Protein AF-A0A377IUY5-F1 (afdb_monomer)

Solvent-accessible surface area (backbone atoms only — not comparable to full-atom values): 17124 Å² total; per-residue (Å²): 139,81,85,82,73,53,73,64,62,49,49,53,49,50,51,56,47,52,54,47,54,50,46,52,49,51,22,51,50,30,42,50,51,15,51,51,29,42,58,69,25,45,71,51,48,64,71,42,55,89,46,42,71,71,68,50,61,89,66,74,66,60,88,76,44,53,74,45,54,42,26,38,53,51,11,53,42,32,38,48,41,62,70,45,84,50,70,75,42,43,53,52,50,54,56,35,48,77,70,74,34,63,48,54,61,41,12,49,27,24,38,51,16,19,50,23,39,54,48,17,54,51,39,48,50,50,46,60,61,48,52,56,51,51,48,35,71,74,72,43,89,42,76,56,49,59,51,46,52,48,48,55,46,52,53,50,47,52,58,51,59,72,68,58,76,57,49,76,50,74,50,78,48,76,50,74,52,81,52,104,57,37,48,39,45,36,47,35,39,35,41,34,41,36,46,50,53,81,97,36,36,37,42,32,43,36,40,38,41,36,42,38,39,40,42,37,79,76,47,36,37,38,39,35,44,33,47,31,47,31,42,37,40,35,42,49,58,90,54,34,35,41,35,41,39,38,40,42,30,43,34,47,34,38,38,35,44,39,78,82,82,85,90,68,100,64,67,58,39,42,35,36,39,33,41,36,35,40,43,38,40,38,40,36,37,57,42,71,79,47,101,90,41,73,48,65,61,68,50,76,49,76,49,75,51,76,47,81,55,67,77,52,62,83,45,99,82,65,84,83,82,73,138

Organism: Avibacterium paragallinarum (NCBI:txid728)

Nearest PDB structures (foldseek):
  4v3g-assembly1_A  TM=6.971E-01  e=7.637E-01  Klebsiella oxytoca
  3efm-assembly1_A  TM=4.170E-01  e=6.703E-02  Bordetella pertussis
  1pnz-assembly1_A  TM=3.554E-01  e=8.729E-03  Escherichia coli
  4rhb-assembly1_A  TM=3.568E-01  e=1.476E-01  Escherichia coli K-12
  4q35-assembly1_A  TM=3.289E-01  e=5.503E-02  Shigella flexneri

Secondary structure (DSSP, 8-state):
------HHHHHHHHHHHHHHHHHHHHHHHHHHHHHHHHHHHHHHHHHHGGGHHHHHTT---GGGS-HHHHHHHHHHHHHHHHH---HHHHHHHHHHHHTT--HHHHHHHHHHHHHHHHHHHHHHHHHHHHHHHHHHHHHS--HHHHHHHHHHHHHHHHHHHHH-SSEEEEEEEEEEEEETTEEEEEEEEEEEEEEEETTTEEEEEEEEEEEEEEEETTTEEEEEEEEEEEEEEEEEETTEEEEEEEEEEEEEEEEEE---SSS-SS--EEEEEEEEEEEEEEEEE-EESSSS-EE--EEEEEEEEEEEEEEEES-TT------

Mean predicted aligned error: 17.96 Å

Foldseek 3Di:
DDDPDPPVLVVVLVVLVVVLVVLLVLLVVLLVLLVVLVVVLVVLVVVCVVVCCVLQPPDPPLVVDDLLVNLLSSLVSLCCLLPDPPPVSVVVVVVSVVVVHDSNSSSVSSNSSSVSVVSSVVSVVVSVVCVVVSVCSVPNCPVCVVVVVVVVVVVVVQVVQVPDQWFKDKDWDWDWDDDPFKTKTKIKIKIWTWYHDPPFKIKIKMKMWIWIWMDGNQFKIKIKTKIKIKMKMKTDDPQKIKIKIKMKMKIWMKMFGRDPDDDDPGTKIKIWIKIKMKIKIKMWGWADPDPVDTDIDMDIDMDMDMDTDDIDIPDPPDCPDDD

InterPro domains:
  IPR005546 Autotransporter beta-domain [PF03797] (189-312)
  IPR036709 Autotransporter beta-domain superfamily [G3DSA:2.40.128.130] (138-314)
  IPR036709 Autotransporter beta-domain superfamily [SSF103515] (181-311)

Structure (mmCIF, N/CA/C/O backbone):
data_AF-A0A377IUY5-F1
#
_entry.id   AF-A0A377IUY5-F1
#
loop_
_atom_site.group_PDB
_atom_site.id
_atom_site.type_symbol
_atom_site.label_atom_id
_atom_site.label_alt_id
_atom_site.label_comp_id
_atom_site.label_asym_id
_atom_site.label_entity_id
_atom_site.label_seq_id
_atom_site.pdbx_PDB_ins_code
_atom_site.Cartn_x
_atom_site.Cartn_y
_atom_site.Cartn_z
_atom_site.occupancy
_atom_site.B_iso_or_equiv
_atom_site.auth_seq_id
_atom_site.auth_comp_id
_atom_site.auth_asym_id
_atom_site.auth_atom_id
_atom_site.pdbx_PDB_model_num
ATOM 1 N N . MET A 1 1 ? -6.794 22.086 11.945 1.00 25.88 1 MET A N 1
ATOM 2 C CA . MET A 1 1 ? -7.323 20.709 11.865 1.00 25.88 1 MET A CA 1
ATOM 3 C C . MET A 1 1 ? -6.241 19.852 11.231 1.00 25.88 1 MET A C 1
ATOM 5 O O . MET A 1 1 ? -6.011 19.987 10.040 1.00 25.88 1 MET A O 1
ATOM 9 N N . GLY A 1 2 ? -5.477 19.118 12.043 1.00 23.44 2 GLY A N 1
ATOM 10 C CA . GLY A 1 2 ? -4.365 18.289 11.569 1.00 23.44 2 GLY A CA 1
ATOM 11 C C . GLY A 1 2 ? -4.845 16.871 11.282 1.00 23.44 2 GLY A C 1
ATOM 12 O O . GLY A 1 2 ? -5.460 16.255 12.150 1.00 23.44 2 GLY A O 1
ATOM 13 N N . LEU A 1 3 ? -4.589 16.380 10.069 1.00 25.23 3 LEU A N 1
ATOM 14 C CA . LEU A 1 3 ? -4.786 14.982 9.692 1.00 25.23 3 LEU A CA 1
ATOM 15 C C . LEU A 1 3 ? -3.816 14.104 10.496 1.00 25.23 3 LEU A C 1
ATOM 17 O O . LEU A 1 3 ? -2.603 14.189 10.320 1.00 25.23 3 LEU A O 1
ATOM 21 N N . LEU A 1 4 ? -4.356 13.266 11.381 1.00 25.48 4 LEU A N 1
ATOM 22 C CA . LEU A 1 4 ? -3.616 12.177 12.014 1.00 25.48 4 LEU A CA 1
ATOM 23 C C . LEU A 1 4 ? -3.463 11.048 10.988 1.00 25.48 4 LEU A C 1
ATOM 25 O O . LEU A 1 4 ? -4.377 10.253 10.779 1.00 25.48 4 LEU A O 1
ATOM 29 N N . ILE A 1 5 ? -2.310 11.018 10.324 1.00 28.75 5 ILE A N 1
ATOM 30 C CA . ILE A 1 5 ? -1.882 9.911 9.467 1.00 28.75 5 ILE A CA 1
ATOM 31 C C . ILE A 1 5 ? -1.665 8.692 10.377 1.00 28.75 5 ILE A C 1
ATOM 33 O O . ILE A 1 5 ? -0.939 8.777 11.369 1.00 28.75 5 ILE A O 1
ATOM 37 N N . SER A 1 6 ? -2.329 7.568 10.085 1.00 34.00 6 SER A N 1
ATOM 38 C CA . SER A 1 6 ? -2.165 6.332 10.859 1.00 34.00 6 SER A CA 1
ATOM 39 C C . SER A 1 6 ? -0.711 5.848 10.778 1.00 34.00 6 SER A C 1
ATOM 41 O O . SER A 1 6 ? -0.062 5.939 9.733 1.00 34.00 6 SER A O 1
ATOM 43 N N . SER A 1 7 ? -0.181 5.319 11.882 1.00 34.28 7 SER A N 1
ATOM 44 C CA . SER A 1 7 ? 1.236 4.951 12.026 1.00 34.28 7 SER A CA 1
ATOM 45 C C . SER A 1 7 ? 1.748 3.957 10.971 1.00 34.28 7 SER A C 1
ATOM 47 O O . SER A 1 7 ? 2.936 3.966 10.669 1.00 34.28 7 SER A O 1
ATOM 49 N N . ASN A 1 8 ? 0.870 3.150 10.364 1.00 39.88 8 ASN A N 1
ATOM 50 C CA . ASN A 1 8 ? 1.235 2.171 9.330 1.00 39.88 8 ASN A CA 1
ATOM 51 C C . ASN A 1 8 ? 1.246 2.756 7.909 1.00 39.88 8 ASN A C 1
ATOM 53 O O . ASN A 1 8 ? 2.112 2.396 7.115 1.00 39.88 8 ASN A O 1
ATOM 57 N N . ALA A 1 9 ? 0.345 3.693 7.591 1.00 40.94 9 ALA A N 1
ATOM 58 C CA . ALA A 1 9 ? 0.412 4.442 6.335 1.00 40.94 9 ALA A CA 1
ATOM 59 C C . ALA A 1 9 ? 1.642 5.357 6.330 1.00 40.94 9 ALA A C 1
ATOM 61 O O . ALA A 1 9 ? 2.351 5.437 5.332 1.00 40.94 9 ALA A O 1
ATOM 62 N N . GLN A 1 10 ? 1.954 5.961 7.482 1.00 44.47 10 GLN A N 1
ATOM 63 C CA . GLN A 1 10 ? 3.175 6.737 7.661 1.00 44.47 10 GLN A CA 1
ATOM 64 C C . GLN A 1 10 ? 4.432 5.861 7.553 1.00 44.47 10 GLN A C 1
ATOM 66 O O . GLN A 1 10 ? 5.396 6.287 6.931 1.00 44.47 10 GLN A O 1
ATOM 71 N N . ALA A 1 11 ? 4.441 4.644 8.111 1.00 40.88 11 ALA A N 1
ATOM 72 C CA . ALA A 1 11 ? 5.583 3.732 8.005 1.00 40.88 11 ALA A CA 1
ATOM 73 C C . ALA A 1 11 ? 5.839 3.269 6.559 1.00 40.88 11 ALA A C 1
ATOM 75 O O . ALA A 1 11 ? 6.977 3.325 6.100 1.00 40.88 11 ALA A O 1
ATOM 76 N N . ASN A 1 12 ? 4.794 2.894 5.816 1.00 42.94 12 ASN A N 1
ATOM 77 C CA . ASN A 1 12 ? 4.921 2.486 4.412 1.00 42.94 12 ASN A CA 1
ATOM 78 C C . ASN A 1 12 ? 5.265 3.665 3.493 1.00 42.94 12 ASN A C 1
ATOM 80 O O . ASN A 1 12 ? 6.092 3.520 2.597 1.00 42.94 12 ASN A O 1
ATOM 84 N N . TYR A 1 13 ? 4.701 4.847 3.756 1.00 48.56 13 TYR A N 1
ATOM 85 C CA . TYR A 1 13 ? 5.114 6.090 3.107 1.00 48.56 13 TYR A CA 1
ATOM 86 C C . TYR A 1 13 ? 6.587 6.400 3.389 1.00 48.56 13 TYR A C 1
ATOM 88 O O . TYR A 1 13 ? 7.327 6.716 2.467 1.00 48.56 13 TYR A O 1
ATOM 96 N N . ASN A 1 14 ? 7.038 6.270 4.640 1.00 48.12 14 ASN A N 1
ATOM 97 C CA . ASN A 1 14 ? 8.428 6.520 5.018 1.00 48.12 14 ASN A CA 1
ATOM 98 C C . ASN A 1 14 ? 9.391 5.521 4.359 1.00 48.12 14 ASN A C 1
ATOM 100 O O . ASN A 1 14 ? 10.472 5.928 3.953 1.00 48.12 14 ASN A O 1
ATOM 104 N N . LEU A 1 15 ? 9.007 4.248 4.223 1.00 46.38 15 LEU A N 1
ATOM 105 C CA . LEU A 1 15 ? 9.802 3.231 3.525 1.00 46.38 15 LEU A CA 1
ATOM 106 C C . LEU A 1 15 ? 9.876 3.508 2.019 1.00 46.38 15 LEU A C 1
ATOM 108 O O . LEU A 1 15 ? 10.973 3.594 1.477 1.00 46.38 15 LEU A O 1
ATOM 112 N N . ALA A 1 16 ? 8.737 3.736 1.359 1.00 46.12 16 ALA A N 1
ATOM 113 C CA . ALA A 1 16 ? 8.691 4.058 -0.069 1.00 46.12 16 ALA A CA 1
ATOM 114 C C . ALA A 1 16 ? 9.426 5.370 -0.391 1.00 46.12 16 ALA A C 1
ATOM 116 O O . ALA A 1 16 ? 10.146 5.461 -1.384 1.00 46.12 16 ALA A O 1
ATOM 117 N N . LYS A 1 17 ? 9.295 6.373 0.483 1.00 56.38 17 LYS A N 1
ATOM 118 C CA . LYS A 1 17 ? 10.036 7.631 0.394 1.00 56.38 17 LYS A CA 1
ATOM 119 C C . LYS A 1 17 ? 11.532 7.419 0.606 1.00 56.38 17 LYS A C 1
ATOM 121 O O . LYS A 1 17 ? 12.308 7.932 -0.182 1.00 56.38 17 LYS A O 1
ATOM 126 N N . SER A 1 18 ? 11.936 6.623 1.598 1.00 50.53 18 SER A N 1
ATOM 127 C CA . SER A 1 18 ? 13.347 6.297 1.835 1.00 50.53 18 SER A CA 1
ATOM 128 C C . SER A 1 18 ? 13.985 5.601 0.632 1.00 50.53 18 SER A C 1
ATOM 130 O O . SER A 1 18 ? 15.122 5.911 0.292 1.00 50.53 18 SER A O 1
ATOM 132 N N . SER A 1 19 ? 13.272 4.685 -0.028 1.00 48.09 19 SER A N 1
ATOM 133 C CA . SER A 1 19 ? 13.759 4.029 -1.247 1.00 48.09 19 SER A CA 1
ATOM 134 C C . SER A 1 19 ? 13.840 4.990 -2.436 1.00 48.09 19 SER A C 1
ATOM 136 O O . SER A 1 19 ? 14.772 4.901 -3.229 1.00 48.09 19 SER A O 1
ATOM 138 N N . LEU A 1 20 ? 12.907 5.939 -2.562 1.00 57.66 20 LEU A N 1
ATOM 139 C CA . LEU A 1 20 ? 12.974 6.975 -3.598 1.00 57.66 20 LEU A CA 1
ATOM 140 C C . LEU A 1 20 ? 14.080 8.002 -3.335 1.00 57.66 20 LEU A C 1
ATOM 142 O O . LEU A 1 20 ? 14.769 8.383 -4.276 1.00 57.66 20 LEU A O 1
ATOM 146 N N . ASP A 1 21 ? 14.320 8.375 -2.078 1.00 67.44 21 ASP A N 1
ATOM 147 C CA . ASP A 1 21 ? 15.449 9.218 -1.674 1.00 67.44 21 ASP A CA 1
ATOM 148 C C . ASP A 1 21 ? 16.795 8.526 -1.989 1.00 67.44 21 ASP A C 1
ATOM 150 O O . ASP A 1 21 ? 17.758 9.177 -2.405 1.00 67.44 21 ASP A O 1
ATOM 154 N N . GLU A 1 22 ? 16.868 7.198 -1.841 1.00 57.78 22 GLU A N 1
ATOM 155 C CA . GLU A 1 22 ? 18.032 6.390 -2.225 1.00 57.78 22 GLU A CA 1
ATOM 156 C C . GLU A 1 22 ? 18.230 6.360 -3.750 1.00 57.78 22 GLU A C 1
ATOM 158 O O . GLU A 1 22 ? 19.329 6.629 -4.232 1.00 57.78 22 GLU A O 1
ATOM 163 N N . ILE A 1 23 ? 17.158 6.163 -4.523 1.00 56.97 23 ILE A N 1
ATOM 164 C CA . ILE A 1 23 ? 17.193 6.213 -5.995 1.00 56.97 23 ILE A CA 1
ATOM 165 C C . ILE A 1 23 ? 17.577 7.607 -6.504 1.00 56.97 23 ILE A C 1
ATOM 167 O O . ILE A 1 23 ? 18.355 7.722 -7.452 1.00 56.97 23 ILE A O 1
ATOM 171 N N . HIS A 1 24 ? 17.075 8.666 -5.868 1.00 70.88 24 HIS A N 1
ATOM 172 C CA . HIS A 1 24 ? 17.438 10.047 -6.173 1.00 70.88 24 HIS A CA 1
ATOM 173 C C . HIS A 1 24 ? 18.931 10.291 -5.925 1.00 70.88 24 HIS A C 1
ATOM 175 O O . HIS A 1 24 ? 19.643 10.866 -6.756 1.00 70.88 24 HIS A O 1
ATOM 181 N N . ARG A 1 25 ? 19.442 9.803 -4.789 1.00 72.56 25 ARG A N 1
ATOM 182 C CA . ARG A 1 25 ? 20.866 9.870 -4.458 1.00 72.56 25 ARG A CA 1
ATOM 183 C C . ARG A 1 25 ? 21.715 9.117 -5.483 1.00 72.56 25 ARG A C 1
ATOM 185 O O . ARG A 1 25 ? 22.732 9.655 -5.923 1.00 72.56 25 ARG A O 1
ATOM 192 N N . ASP A 1 26 ? 21.298 7.924 -5.890 1.00 62.31 26 ASP A N 1
ATOM 193 C CA . ASP A 1 26 ? 21.990 7.129 -6.905 1.00 62.31 26 ASP A CA 1
ATOM 194 C C . ASP A 1 26 ? 21.964 7.812 -8.275 1.00 62.31 26 ASP A C 1
ATOM 196 O O . ASP A 1 26 ? 23.001 7.918 -8.932 1.00 62.31 26 ASP A O 1
ATOM 200 N N . ALA A 1 27 ? 20.825 8.384 -8.674 1.00 67.12 27 ALA A N 1
ATOM 201 C CA . ALA A 1 27 ? 20.715 9.190 -9.885 1.00 67.12 27 ALA A CA 1
ATOM 202 C C . ALA A 1 27 ? 21.710 10.362 -9.858 1.00 67.12 27 ALA A C 1
ATOM 204 O O . ALA A 1 27 ? 22.439 10.589 -10.827 1.00 67.12 27 ALA A O 1
ATOM 205 N N . GLN A 1 28 ? 21.810 11.067 -8.729 1.00 77.38 28 GLN A N 1
ATOM 206 C CA . GLN A 1 28 ? 22.739 12.182 -8.569 1.00 77.38 28 GLN A CA 1
ATOM 207 C C . GLN A 1 28 ? 24.210 11.738 -8.606 1.00 77.38 28 GLN A C 1
ATOM 209 O O . GLN A 1 28 ? 25.055 12.447 -9.161 1.00 77.38 28 GLN A O 1
ATOM 214 N N . ILE A 1 29 ? 24.540 10.569 -8.049 1.00 77.69 29 ILE A N 1
ATOM 215 C CA . ILE A 1 29 ? 25.883 9.976 -8.141 1.00 77.69 29 ILE A CA 1
ATOM 216 C C . ILE A 1 29 ? 26.235 9.688 -9.603 1.00 77.69 29 ILE A C 1
ATOM 218 O O . ILE A 1 29 ? 27.321 10.055 -10.058 1.00 77.69 29 ILE A O 1
ATOM 222 N N . GLU A 1 30 ? 25.322 9.074 -10.352 1.00 72.00 30 GLU A N 1
ATOM 223 C CA . GLU A 1 30 ? 25.523 8.763 -11.768 1.00 72.00 30 GLU A CA 1
ATOM 224 C C . GLU A 1 30 ? 25.651 10.037 -12.616 1.00 72.00 30 GLU A C 1
ATOM 226 O O . GLU A 1 30 ? 26.555 10.140 -13.447 1.00 72.00 30 GLU A O 1
ATOM 231 N N . LEU A 1 31 ? 24.855 11.072 -12.337 1.00 81.00 31 LEU A N 1
ATOM 232 C CA . LEU A 1 31 ? 25.003 12.381 -12.974 1.00 81.00 31 LEU A CA 1
ATOM 233 C C . LEU A 1 31 ? 26.372 13.015 -12.678 1.00 81.00 31 LEU A C 1
ATOM 235 O O . LEU A 1 31 ? 27.032 13.530 -13.583 1.00 81.00 31 LEU A O 1
ATOM 239 N N . ASN A 1 32 ? 26.839 12.950 -11.429 1.00 83.94 32 ASN A N 1
ATOM 240 C CA . ASN A 1 32 ? 28.146 13.484 -11.044 1.00 83.94 32 ASN A CA 1
ATOM 241 C C . ASN A 1 32 ? 29.290 12.761 -11.771 1.00 83.94 32 ASN A C 1
ATOM 243 O O . ASN A 1 32 ? 30.192 13.427 -12.287 1.00 83.94 32 ASN A O 1
ATOM 247 N N . LYS A 1 33 ? 29.226 11.426 -11.890 1.00 80.44 33 LYS A N 1
ATOM 248 C CA . LYS A 1 33 ? 30.179 10.636 -12.690 1.00 80.44 33 LYS A CA 1
ATOM 249 C C . LYS A 1 33 ? 30.143 11.049 -14.162 1.00 80.44 33 LYS A C 1
ATOM 251 O O . LYS A 1 33 ? 31.193 11.267 -14.766 1.00 80.44 33 LYS A O 1
ATOM 256 N N . ALA A 1 34 ? 28.948 11.240 -14.728 1.00 74.88 34 ALA A N 1
ATOM 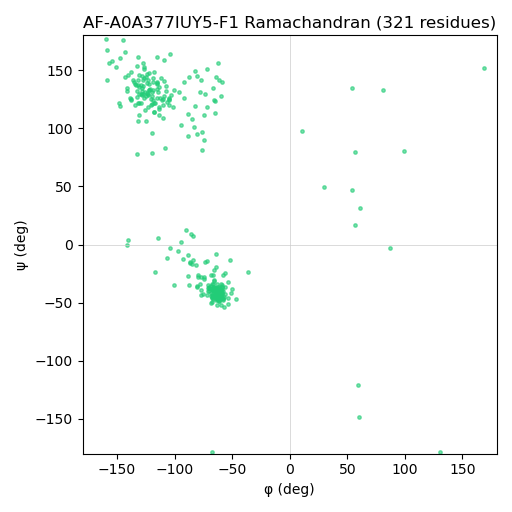257 C CA . ALA A 1 34 ? 28.787 11.691 -16.108 1.00 74.88 34 ALA A CA 1
ATOM 258 C C . ALA A 1 34 ? 29.443 13.062 -16.349 1.00 74.88 34 ALA A C 1
ATOM 260 O O . ALA A 1 34 ? 30.145 13.254 -17.349 1.00 74.88 34 ALA A O 1
ATOM 261 N N . ILE A 1 35 ? 29.251 14.004 -15.420 1.00 83.06 35 ILE A N 1
ATOM 262 C CA . ILE A 1 35 ? 29.844 15.346 -15.458 1.00 83.06 35 ILE A CA 1
ATOM 263 C C . ILE A 1 35 ? 31.366 15.278 -15.319 1.00 83.06 35 ILE A C 1
ATOM 265 O O . ILE A 1 35 ? 32.070 15.987 -16.040 1.00 83.06 35 ILE A O 1
ATOM 269 N N . GLU A 1 36 ? 31.889 14.453 -14.413 1.00 86.19 36 GLU A N 1
ATOM 270 C CA . GLU A 1 36 ? 33.329 14.313 -14.196 1.00 86.19 36 GLU A CA 1
ATOM 271 C C . GLU A 1 36 ? 34.036 13.744 -15.435 1.00 86.19 36 GLU A C 1
ATOM 273 O O . GLU A 1 36 ? 35.006 14.337 -15.910 1.00 86.19 36 GLU A O 1
ATOM 278 N N . SER A 1 37 ? 33.508 12.669 -16.026 1.00 76.81 37 SER A N 1
ATOM 279 C CA . SER A 1 37 ? 34.025 12.117 -17.286 1.00 76.81 37 SER A CA 1
ATOM 280 C C . SER A 1 37 ? 33.908 13.118 -18.439 1.00 76.81 37 SER A C 1
ATOM 282 O O . SER A 1 37 ? 34.841 13.292 -19.221 1.00 76.81 37 SER A O 1
ATOM 284 N N . GLY A 1 38 ? 32.811 13.880 -18.502 1.00 78.00 38 GLY A N 1
ATOM 285 C CA . GLY A 1 38 ? 32.665 14.968 -19.470 1.00 78.00 38 GLY A CA 1
ATOM 286 C C . GLY A 1 38 ? 33.708 16.079 -19.283 1.00 78.00 38 GLY A C 1
ATOM 287 O O . GLY A 1 38 ? 34.234 16.604 -20.263 1.00 78.00 38 GLY A O 1
ATOM 288 N N . LYS A 1 39 ? 34.055 16.434 -18.037 1.00 86.81 39 LYS A N 1
ATOM 289 C CA . LYS A 1 39 ? 35.115 17.412 -17.732 1.00 86.81 39 LYS A CA 1
ATOM 290 C C . LYS A 1 39 ? 36.493 16.925 -18.181 1.00 86.81 39 LYS A C 1
ATOM 292 O O . LYS A 1 39 ? 37.255 17.748 -18.682 1.00 86.81 39 LYS A O 1
ATOM 297 N N . LYS A 1 40 ? 36.785 15.624 -18.060 1.00 84.75 40 LYS A N 1
ATOM 298 C CA . LYS A 1 40 ? 38.034 15.010 -18.553 1.00 84.75 40 LYS A CA 1
ATOM 299 C C . LYS A 1 40 ? 38.137 15.076 -20.082 1.00 84.75 40 LYS A C 1
ATOM 301 O O . LYS A 1 40 ? 39.181 15.452 -20.607 1.00 84.75 40 LYS A O 1
ATOM 306 N N . ALA A 1 41 ? 37.026 14.863 -20.793 1.00 81.38 41 ALA A N 1
ATOM 307 C CA . ALA A 1 41 ? 36.991 14.920 -22.258 1.00 81.38 41 ALA A CA 1
ATOM 308 C C . ALA A 1 41 ? 36.997 16.349 -22.853 1.00 81.38 41 ALA A C 1
ATOM 310 O O . ALA A 1 41 ? 37.475 16.550 -23.971 1.00 81.38 41 ALA A O 1
ATOM 311 N N . ARG A 1 42 ? 36.477 17.363 -22.141 1.00 81.62 42 ARG A N 1
ATOM 312 C CA . ARG A 1 42 ? 36.284 18.746 -22.650 1.00 81.62 42 ARG A CA 1
ATOM 313 C C . ARG A 1 42 ? 37.535 19.421 -23.241 1.00 81.62 42 ARG A C 1
ATOM 315 O O . ARG A 1 42 ? 37.410 19.997 -24.323 1.00 81.62 42 ARG A O 1
ATOM 322 N N . PRO A 1 43 ? 38.720 19.377 -22.603 1.00 84.06 43 PRO A N 1
ATOM 323 C CA . PRO A 1 43 ? 39.925 19.995 -23.158 1.00 84.06 43 PRO A CA 1
ATOM 324 C C . PRO A 1 43 ? 40.340 19.389 -24.504 1.00 84.06 43 PRO A C 1
ATOM 326 O O . PRO A 1 43 ? 40.786 20.107 -25.397 1.00 84.06 43 PRO A O 1
ATOM 329 N N . ASN A 1 44 ? 40.155 18.077 -24.667 1.00 83.19 44 ASN A N 1
ATOM 330 C CA . ASN A 1 44 ? 40.458 17.371 -25.908 1.00 83.19 44 ASN A CA 1
ATOM 331 C C . ASN A 1 44 ? 39.374 17.606 -26.964 1.00 83.19 44 ASN A C 1
ATOM 333 O O . ASN A 1 44 ? 39.701 17.861 -28.118 1.00 83.19 44 ASN A O 1
ATOM 337 N N . LEU A 1 45 ? 38.097 17.636 -26.570 1.00 81.38 45 LEU A N 1
ATOM 338 C CA . LEU A 1 45 ? 36.987 18.010 -27.453 1.00 81.38 45 LEU A CA 1
ATOM 339 C C . LEU A 1 45 ? 37.180 19.399 -28.066 1.00 81.38 45 LEU A C 1
ATOM 341 O O . LEU A 1 45 ? 36.983 19.551 -29.265 1.00 81.38 45 LEU A O 1
ATOM 345 N N . ALA A 1 46 ? 37.625 20.388 -27.284 1.00 82.69 46 ALA A N 1
ATOM 346 C CA . ALA A 1 46 ? 37.868 21.743 -27.781 1.00 82.69 46 ALA A CA 1
ATOM 347 C C . ALA A 1 46 ? 38.904 21.781 -28.919 1.00 82.69 46 ALA A C 1
ATOM 349 O O . ALA A 1 46 ? 38.744 22.538 -29.876 1.00 82.69 46 ALA A O 1
ATOM 350 N N . LYS A 1 47 ? 39.933 20.928 -28.840 1.00 83.12 47 LYS A N 1
ATOM 351 C CA . LYS A 1 47 ? 40.955 20.762 -29.886 1.00 83.12 47 LYS A CA 1
ATOM 352 C C . LYS A 1 47 ? 40.432 19.983 -31.098 1.00 83.12 47 LYS A C 1
ATOM 354 O O . LYS A 1 47 ? 40.877 20.218 -32.215 1.00 83.12 47 LYS A O 1
ATOM 359 N N . LEU A 1 48 ? 39.470 19.083 -30.886 1.00 80.50 48 LEU A N 1
ATOM 360 C CA . LEU A 1 48 ? 38.825 18.289 -31.936 1.00 80.50 48 LEU A CA 1
ATOM 361 C C . LEU A 1 48 ? 37.717 19.054 -32.677 1.00 80.50 48 LEU A C 1
ATOM 363 O O . LEU A 1 48 ? 37.367 18.662 -33.790 1.00 80.50 48 LEU A O 1
ATOM 367 N N . THR A 1 49 ? 37.197 20.151 -32.111 1.00 81.12 49 THR A N 1
ATOM 368 C CA . THR A 1 49 ? 36.118 20.974 -32.689 1.00 81.12 49 THR A CA 1
ATOM 369 C C . THR A 1 49 ? 36.312 21.316 -34.174 1.00 81.12 49 THR A C 1
ATOM 371 O O . THR A 1 49 ? 35.374 21.104 -34.944 1.00 81.12 49 THR A O 1
ATOM 374 N N . PRO A 1 50 ? 37.499 21.765 -34.637 1.00 83.00 50 PRO A N 1
ATOM 375 C CA . PRO A 1 50 ? 37.719 22.092 -36.051 1.00 83.00 50 PRO A CA 1
ATOM 376 C C . PRO A 1 50 ? 37.597 20.884 -36.993 1.00 83.00 50 PRO A C 1
ATOM 378 O O . PRO A 1 50 ? 37.397 21.045 -38.194 1.00 83.00 50 PRO A O 1
ATOM 381 N N . PHE A 1 51 ? 37.711 19.668 -36.454 1.00 82.44 51 PHE A N 1
ATOM 382 C CA . PHE A 1 51 ? 37.710 18.415 -37.205 1.00 82.44 51 PHE A CA 1
ATOM 383 C C . PHE A 1 51 ? 36.385 17.651 -37.095 1.00 82.44 51 PHE A C 1
ATOM 385 O O . PHE A 1 51 ? 36.219 16.630 -37.762 1.00 82.44 51 PHE A O 1
ATOM 392 N N . LEU A 1 52 ? 35.423 18.150 -36.307 1.00 80.81 52 LEU A N 1
ATOM 393 C CA . LEU A 1 52 ? 34.102 17.537 -36.130 1.00 80.81 52 LEU A CA 1
ATOM 394 C C . LEU A 1 52 ? 33.389 17.207 -37.453 1.00 80.81 52 LEU A C 1
ATOM 396 O O . LEU A 1 52 ? 32.863 16.098 -37.540 1.00 80.81 52 LEU A O 1
ATOM 400 N N . PRO A 1 53 ? 33.407 18.058 -38.503 1.00 81.50 53 PRO A N 1
ATOM 401 C CA . PRO A 1 53 ? 32.778 17.717 -39.782 1.00 81.50 53 PRO A CA 1
ATOM 402 C C . PRO A 1 53 ? 33.349 16.443 -40.422 1.00 81.50 53 PRO A C 1
ATOM 404 O O . PRO A 1 53 ? 32.612 15.653 -41.009 1.00 81.50 53 PRO A O 1
ATOM 407 N N . TYR A 1 54 ? 34.654 16.208 -40.259 1.00 80.19 54 TYR A N 1
ATOM 408 C CA . TYR A 1 54 ? 35.346 15.033 -40.793 1.00 80.19 54 TYR A CA 1
ATOM 409 C C . TYR A 1 54 ? 35.152 13.794 -39.911 1.00 80.19 54 TYR A C 1
ATOM 411 O O . TYR A 1 54 ? 35.020 12.688 -40.428 1.00 80.19 54 TYR A O 1
ATOM 419 N N . ILE A 1 55 ? 35.092 13.972 -38.587 1.00 82.00 55 ILE A N 1
ATOM 420 C CA . ILE A 1 55 ? 34.855 12.890 -37.616 1.00 82.00 55 ILE A CA 1
ATOM 421 C C . ILE A 1 55 ? 33.411 12.371 -37.711 1.00 82.00 55 ILE A C 1
ATOM 423 O O . ILE A 1 55 ? 33.165 11.167 -37.611 1.00 82.00 55 ILE A O 1
ATOM 427 N N . LEU A 1 56 ? 32.451 13.277 -37.901 1.00 82.25 56 LEU A N 1
ATOM 428 C CA . LEU A 1 56 ? 31.022 12.970 -37.918 1.00 82.25 56 LEU A CA 1
ATOM 429 C C . LEU A 1 56 ? 30.503 12.543 -39.298 1.00 82.25 56 LEU A C 1
ATOM 431 O O . LEU A 1 56 ? 29.416 11.980 -39.350 1.00 82.25 56 LEU A O 1
ATOM 435 N N . ASN A 1 57 ? 31.257 12.796 -40.375 1.00 75.56 57 ASN A N 1
ATOM 436 C CA . ASN A 1 57 ? 31.011 12.423 -41.777 1.00 75.56 57 ASN A CA 1
ATOM 437 C C . ASN A 1 57 ? 29.603 11.864 -42.092 1.00 75.56 57 ASN A C 1
ATOM 439 O O . ASN A 1 57 ? 29.333 10.673 -41.912 1.00 75.56 57 ASN A O 1
ATOM 443 N N . GLY A 1 58 ? 28.714 12.728 -42.588 1.00 71.88 58 GLY A N 1
ATOM 444 C CA . GLY A 1 58 ? 27.357 12.352 -43.001 1.00 71.88 58 GLY A CA 1
ATOM 445 C C . GLY A 1 58 ? 26.300 12.370 -41.890 1.00 71.88 58 GLY A C 1
ATOM 446 O O . GLY A 1 58 ? 25.125 12.160 -42.183 1.00 71.88 58 GLY A O 1
ATOM 447 N N . VAL A 1 59 ? 26.669 12.664 -40.639 1.00 79.69 59 VAL A N 1
ATOM 448 C CA . VAL A 1 59 ? 25.699 12.942 -39.566 1.00 79.69 59 VAL A CA 1
ATOM 449 C C . VAL A 1 59 ? 25.113 14.338 -39.773 1.00 79.69 59 VAL A C 1
ATOM 451 O O . VAL A 1 59 ? 25.806 15.345 -39.621 1.00 79.69 59 VAL A O 1
ATOM 454 N N . LYS A 1 60 ? 23.826 14.390 -40.118 1.00 76.00 60 LYS A N 1
ATOM 455 C CA . LYS A 1 60 ? 23.037 15.626 -40.125 1.00 76.00 60 LYS A CA 1
ATOM 456 C C . LYS A 1 60 ? 22.540 15.924 -38.712 1.00 76.00 60 LYS A C 1
ATOM 458 O O . LYS A 1 60 ? 22.342 15.006 -37.922 1.00 76.00 60 LYS A O 1
ATOM 463 N N . ASP A 1 61 ? 22.389 17.208 -38.407 1.00 79.19 61 ASP A N 1
ATOM 464 C CA . ASP A 1 61 ? 21.721 17.687 -37.192 1.00 79.19 61 ASP A CA 1
ATOM 465 C C . ASP A 1 61 ? 22.371 17.238 -35.869 1.00 79.19 61 ASP A C 1
ATOM 467 O O . ASP A 1 61 ? 21.723 17.123 -34.837 1.00 79.19 61 ASP A O 1
ATOM 471 N N . PHE A 1 62 ? 23.695 17.051 -35.854 1.00 81.38 62 PHE A N 1
ATOM 472 C CA . PHE A 1 62 ? 24.440 16.678 -34.642 1.00 81.38 62 PHE A CA 1
ATOM 473 C C . PHE A 1 62 ? 24.129 17.582 -33.432 1.00 81.38 62 PHE A C 1
ATOM 475 O O . PHE A 1 62 ? 23.989 17.101 -32.311 1.00 81.38 62 PHE A O 1
ATOM 482 N N . ASN A 1 63 ? 23.963 18.886 -33.667 1.00 82.75 63 ASN A N 1
ATOM 483 C CA . ASN A 1 63 ? 23.663 19.858 -32.616 1.00 82.75 63 ASN A CA 1
ATOM 484 C C . ASN A 1 63 ? 22.221 19.771 -32.084 1.00 82.75 63 ASN A C 1
ATOM 486 O O . ASN A 1 63 ? 21.951 20.343 -31.032 1.00 82.75 63 ASN A O 1
ATOM 490 N N . SER A 1 64 ? 21.300 19.091 -32.780 1.00 84.75 64 SER A N 1
ATOM 491 C CA . SER A 1 64 ? 19.931 18.866 -32.296 1.00 84.75 64 SER A CA 1
ATOM 492 C C . SER A 1 64 ? 19.800 17.605 -31.441 1.00 84.75 64 SER A C 1
ATOM 494 O O . SER A 1 64 ? 18.745 17.377 -30.856 1.00 84.75 64 SER A O 1
ATOM 496 N N . LEU A 1 65 ? 20.844 16.773 -31.383 1.00 84.62 65 LEU A N 1
ATOM 497 C CA . LEU A 1 65 ? 20.886 15.591 -30.528 1.00 84.62 65 LEU A CA 1
ATOM 498 C C . LEU A 1 65 ? 21.020 15.993 -29.059 1.00 84.62 65 LEU A C 1
ATOM 500 O O . LEU A 1 65 ? 21.654 17.001 -28.733 1.00 84.62 65 LEU A O 1
ATOM 504 N N . SER A 1 66 ? 20.500 15.162 -28.160 1.00 83.31 66 SER A N 1
ATOM 505 C CA . SER A 1 66 ? 20.754 15.326 -26.730 1.00 83.31 66 SER A CA 1
ATOM 506 C C . SER A 1 66 ? 22.246 15.175 -26.415 1.00 83.31 66 SER A C 1
ATOM 508 O O . SER A 1 66 ? 22.995 14.500 -27.125 1.00 83.31 66 SER A O 1
ATOM 510 N N . GLN A 1 67 ? 22.698 15.756 -25.303 1.00 80.56 67 GLN A N 1
ATOM 511 C CA . GLN A 1 67 ? 24.103 15.666 -24.889 1.00 80.56 67 GLN A CA 1
ATOM 512 C C . GLN A 1 67 ? 24.588 14.208 -24.748 1.00 80.56 67 GLN A C 1
ATOM 514 O O . GLN A 1 67 ? 25.717 13.885 -25.118 1.00 80.56 67 GLN A O 1
ATOM 519 N N . GLN A 1 68 ? 23.719 13.310 -24.277 1.00 83.81 68 GLN A N 1
ATOM 520 C CA . GLN A 1 68 ? 23.994 11.876 -24.174 1.00 83.81 68 GLN A CA 1
ATOM 521 C C . GLN A 1 68 ? 24.259 11.234 -25.548 1.00 83.81 68 GLN A C 1
ATOM 523 O O . GLN A 1 68 ? 25.188 10.432 -25.694 1.00 83.81 68 GLN A O 1
ATOM 528 N N . GLU A 1 69 ? 23.441 11.567 -26.547 1.00 84.25 69 GLU A N 1
ATOM 529 C CA . GLU A 1 69 ? 23.541 11.049 -27.916 1.00 84.25 69 GLU A CA 1
ATOM 530 C C . GLU A 1 69 ? 24.762 11.619 -28.633 1.00 84.25 69 GLU A C 1
ATOM 532 O O . GLU A 1 69 ? 25.493 10.874 -29.287 1.00 84.25 69 GLU A O 1
ATOM 537 N N . GLN A 1 70 ? 25.043 12.909 -28.429 1.00 86.38 70 GLN A N 1
ATOM 538 C CA . GLN A 1 70 ? 26.255 13.555 -28.924 1.00 86.38 70 GLN A CA 1
ATOM 539 C C . GLN A 1 70 ? 27.511 12.850 -28.399 1.00 86.38 70 GLN A C 1
ATOM 541 O O . GLN A 1 70 ? 28.395 12.503 -29.182 1.00 86.38 70 GLN A O 1
ATOM 546 N N . PHE A 1 71 ? 27.576 12.577 -27.091 1.00 86.38 71 PHE A N 1
ATOM 547 C CA . PHE A 1 71 ? 28.707 11.884 -26.469 1.00 86.38 71 PHE A CA 1
ATOM 548 C C . PHE A 1 71 ? 28.834 10.426 -26.915 1.00 86.38 71 PHE A C 1
ATOM 550 O O . PHE A 1 71 ? 29.945 9.972 -27.184 1.00 86.38 71 PHE A O 1
ATOM 557 N N . SER A 1 72 ? 27.718 9.708 -27.065 1.00 86.38 72 SER A N 1
ATOM 558 C CA . SER A 1 72 ? 27.730 8.334 -27.581 1.00 86.38 72 SER A CA 1
ATOM 559 C C . SER A 1 72 ? 28.279 8.276 -29.006 1.00 86.38 72 SER A C 1
ATOM 561 O O . SER A 1 72 ? 29.179 7.492 -29.312 1.00 86.38 72 SER A O 1
ATOM 563 N N . LEU A 1 73 ? 27.768 9.142 -29.882 1.00 88.25 73 LEU A N 1
ATOM 564 C CA . LEU A 1 73 ? 28.132 9.170 -31.290 1.00 88.25 73 LEU A CA 1
ATOM 565 C C . LEU A 1 73 ? 29.593 9.587 -31.488 1.00 88.25 73 LEU A C 1
ATOM 567 O O . LEU A 1 73 ? 30.331 8.908 -32.204 1.00 88.25 73 LEU A O 1
ATOM 571 N N . LEU A 1 74 ? 30.032 10.658 -30.819 1.00 88.25 74 LEU A N 1
ATOM 572 C CA . LEU A 1 74 ? 31.426 11.106 -30.857 1.00 88.25 74 LEU A CA 1
ATOM 573 C C . LEU A 1 74 ? 32.378 10.064 -30.280 1.00 88.25 74 LEU A C 1
ATOM 575 O O . LEU A 1 74 ? 33.391 9.760 -30.906 1.00 88.25 74 LEU A O 1
ATOM 579 N N . GLY A 1 75 ? 32.047 9.495 -29.120 1.00 86.56 75 GLY A N 1
ATOM 580 C CA . GLY A 1 75 ? 32.858 8.466 -28.479 1.00 86.56 75 GLY A CA 1
ATOM 581 C C . GLY A 1 75 ? 33.049 7.248 -29.382 1.00 86.56 75 GLY A C 1
ATOM 582 O O . GLY A 1 75 ? 34.178 6.821 -29.608 1.00 86.56 75 GLY A O 1
ATOM 583 N N . ASN A 1 76 ? 31.975 6.750 -30.000 1.00 88.38 76 ASN A N 1
ATOM 584 C CA . ASN A 1 76 ? 32.046 5.618 -30.927 1.00 88.38 76 ASN A CA 1
ATOM 585 C C . ASN A 1 76 ? 32.850 5.935 -32.199 1.00 88.38 76 ASN A C 1
ATOM 587 O O . ASN A 1 76 ? 33.634 5.101 -32.654 1.00 88.38 76 ASN A O 1
ATOM 591 N N . ARG A 1 77 ? 32.709 7.143 -32.765 1.00 86.81 77 ARG A N 1
ATOM 592 C CA . ARG A 1 77 ? 33.498 7.573 -33.934 1.00 86.81 77 ARG A CA 1
ATOM 593 C C . ARG A 1 77 ? 34.983 7.691 -33.603 1.00 86.81 77 ARG A C 1
ATOM 595 O O . ARG A 1 77 ? 35.810 7.192 -34.361 1.00 86.81 77 ARG A O 1
ATOM 602 N N . LEU A 1 78 ? 35.327 8.290 -32.466 1.00 87.00 78 LEU A N 1
ATOM 603 C CA . LEU A 1 78 ? 36.715 8.424 -32.021 1.00 87.00 78 LEU A CA 1
ATOM 604 C C . LEU A 1 78 ? 37.338 7.067 -31.672 1.00 87.00 78 LEU A C 1
ATOM 606 O O . LEU A 1 78 ? 38.488 6.820 -32.033 1.00 87.00 78 LEU A O 1
ATOM 610 N N . LEU A 1 79 ? 36.575 6.155 -31.062 1.00 88.12 79 LEU A N 1
ATOM 611 C CA . LEU A 1 79 ? 37.026 4.791 -30.788 1.00 88.12 79 LEU A CA 1
ATOM 612 C C . LEU A 1 79 ? 37.292 4.017 -32.087 1.00 88.12 79 LEU A C 1
ATOM 614 O O . LEU A 1 79 ? 38.318 3.348 -32.213 1.00 88.12 79 LEU A O 1
ATOM 618 N N . MET A 1 80 ? 36.403 4.155 -33.075 1.00 86.25 80 MET A N 1
ATOM 619 C CA . MET A 1 80 ? 36.576 3.568 -34.405 1.00 86.25 80 MET A CA 1
ATOM 620 C C . MET A 1 80 ? 37.842 4.098 -35.088 1.00 86.25 80 MET A C 1
ATOM 622 O O . MET A 1 80 ? 38.615 3.312 -35.624 1.00 86.25 80 MET A O 1
ATOM 626 N N . ILE A 1 81 ? 38.094 5.411 -35.034 1.00 84.62 81 ILE A N 1
ATOM 627 C CA . ILE A 1 81 ? 39.312 6.025 -35.588 1.00 84.62 81 ILE A CA 1
ATOM 628 C C . ILE A 1 81 ? 40.559 5.522 -34.847 1.00 84.62 81 ILE A C 1
ATOM 630 O O . ILE A 1 81 ? 41.547 5.166 -35.483 1.00 84.62 81 ILE A O 1
ATOM 634 N N . SER A 1 82 ? 40.507 5.438 -33.515 1.00 85.06 82 SER A N 1
ATOM 635 C CA . SER A 1 82 ? 41.616 4.954 -32.684 1.00 85.06 82 SER A CA 1
ATOM 636 C C . SER A 1 82 ? 42.038 3.523 -33.032 1.00 85.06 82 SER A C 1
ATOM 638 O O . SER A 1 82 ? 43.240 3.225 -33.044 1.00 85.06 82 SER A O 1
ATOM 640 N N . ASN A 1 83 ? 41.061 2.662 -33.332 1.00 85.88 83 ASN A N 1
ATOM 641 C CA . ASN A 1 83 ? 41.255 1.231 -33.572 1.00 85.88 83 ASN A CA 1
ATOM 642 C C . ASN A 1 83 ? 41.369 0.858 -35.060 1.00 85.88 83 ASN A C 1
ATOM 644 O O . ASN A 1 83 ? 41.618 -0.303 -35.373 1.00 85.88 83 ASN A O 1
ATOM 648 N N . SER A 1 84 ? 41.172 1.803 -35.982 1.00 81.00 84 SER A N 1
ATOM 649 C CA . SER A 1 84 ? 41.151 1.508 -37.416 1.00 81.00 84 SER A CA 1
ATOM 650 C C . SER A 1 84 ? 42.549 1.309 -37.995 1.00 81.00 84 SER A C 1
ATOM 652 O O . SER A 1 84 ? 43.476 2.052 -37.683 1.00 81.00 84 SER A O 1
ATOM 654 N N . SER A 1 85 ? 42.686 0.352 -38.911 1.00 82.56 85 SER A N 1
ATOM 655 C CA . SER A 1 85 ? 43.887 0.154 -39.734 1.00 82.56 85 SER A CA 1
ATOM 656 C C . SER A 1 85 ? 43.808 0.854 -41.102 1.00 82.56 85 SER A C 1
ATOM 658 O O . SER A 1 85 ? 44.735 0.719 -41.894 1.00 82.56 85 SER A O 1
ATOM 660 N N . ASP A 1 86 ? 42.730 1.596 -41.402 1.00 83.31 86 ASP A N 1
ATOM 661 C CA . ASP A 1 86 ? 42.598 2.355 -42.659 1.00 83.31 86 ASP A CA 1
ATOM 662 C C . ASP A 1 86 ? 43.670 3.468 -42.711 1.00 83.31 86 ASP A C 1
ATOM 664 O O . ASP A 1 86 ? 43.691 4.324 -41.818 1.00 83.31 86 ASP A O 1
ATOM 668 N N . PRO A 1 87 ? 44.532 3.515 -43.748 1.00 80.06 87 PRO A N 1
ATOM 669 C CA . PRO A 1 87 ? 45.581 4.528 -43.890 1.00 80.06 87 PRO A CA 1
ATOM 670 C C . PRO A 1 87 ? 45.072 5.973 -43.795 1.00 80.06 87 PRO A C 1
ATOM 672 O O . PRO A 1 87 ? 45.761 6.847 -43.270 1.00 80.06 87 PRO A O 1
ATOM 675 N N . ARG A 1 88 ? 43.839 6.231 -44.249 1.00 77.81 88 ARG A N 1
ATOM 676 C CA . ARG A 1 88 ? 43.212 7.560 -44.175 1.00 77.81 88 ARG A CA 1
ATOM 677 C C . ARG A 1 88 ? 42.895 7.947 -42.732 1.00 77.81 88 ARG A C 1
ATOM 679 O O . ARG A 1 88 ? 43.084 9.096 -42.349 1.00 77.81 88 ARG A O 1
ATOM 686 N N . LEU A 1 89 ? 42.452 6.989 -41.918 1.00 80.00 89 LEU A N 1
ATOM 687 C CA . LEU A 1 89 ? 42.135 7.197 -40.502 1.00 80.00 89 LEU A CA 1
ATOM 688 C C . LEU A 1 89 ? 43.394 7.206 -39.621 1.00 80.00 89 LEU A C 1
ATOM 690 O O . LEU A 1 89 ? 43.433 7.919 -38.619 1.00 80.00 89 LEU A O 1
ATOM 694 N N . GLN A 1 90 ? 44.453 6.509 -40.037 1.00 79.50 90 GLN A N 1
ATOM 695 C CA . GLN A 1 90 ? 45.779 6.607 -39.418 1.00 79.50 90 GLN A CA 1
ATOM 696 C C . GLN A 1 90 ? 46.374 8.015 -39.562 1.00 79.50 90 GLN A C 1
ATOM 698 O O . GLN A 1 90 ? 46.918 8.546 -38.597 1.00 79.50 90 GLN A O 1
ATOM 703 N N . GLY A 1 91 ? 46.173 8.676 -40.710 1.00 81.50 91 GLY A N 1
ATOM 704 C CA . GLY A 1 91 ? 46.542 10.086 -40.887 1.00 81.50 91 GLY A CA 1
ATOM 705 C C . GLY A 1 91 ? 45.851 11.021 -39.884 1.00 81.50 91 GLY A C 1
ATOM 706 O O . GLY A 1 91 ? 46.501 11.880 -39.287 1.00 81.50 91 GLY A O 1
ATOM 707 N N . PHE A 1 92 ? 44.557 10.808 -39.619 1.00 77.88 92 PHE A N 1
ATOM 708 C CA . PHE A 1 92 ? 43.828 11.538 -38.572 1.00 77.88 92 PHE A CA 1
ATOM 709 C C . PHE A 1 92 ? 44.381 11.251 -37.173 1.00 77.88 92 PHE A C 1
ATOM 711 O O . PHE A 1 92 ? 44.573 12.175 -36.385 1.00 77.88 92 PHE A O 1
ATOM 718 N N . LYS A 1 93 ? 44.692 9.989 -36.868 1.00 80.94 93 LYS A N 1
ATOM 719 C CA . LYS A 1 93 ? 45.288 9.596 -35.585 1.00 80.94 93 LYS A CA 1
ATOM 720 C C . LYS A 1 93 ? 46.623 10.304 -35.336 1.00 80.94 93 LYS A C 1
ATOM 722 O O . LYS A 1 93 ? 46.811 10.869 -34.259 1.00 80.94 93 LYS A O 1
ATOM 727 N N . SER A 1 94 ? 47.510 10.350 -36.330 1.00 81.62 94 SER A N 1
ATOM 728 C CA . SER A 1 94 ? 48.785 11.075 -36.239 1.00 81.62 94 SER A CA 1
ATOM 729 C C . SER A 1 94 ? 48.593 12.587 -36.071 1.00 81.62 94 SER A C 1
ATOM 731 O O . SER A 1 94 ? 49.318 13.224 -35.306 1.00 81.62 94 SER A O 1
ATOM 733 N N . LEU A 1 95 ? 47.586 13.165 -36.733 1.00 82.69 95 LEU A N 1
ATOM 734 C CA . LEU A 1 95 ? 47.245 14.584 -36.611 1.00 82.69 95 LEU A CA 1
ATOM 735 C C . LEU A 1 95 ? 46.703 14.948 -35.217 1.00 82.69 95 LEU A C 1
ATOM 737 O O . LEU A 1 95 ? 46.985 16.028 -34.709 1.00 82.69 95 LEU A O 1
ATOM 741 N N . PHE A 1 96 ? 45.969 14.052 -34.559 1.00 82.62 96 PHE A N 1
ATOM 742 C CA . PHE A 1 96 ? 45.511 14.279 -33.184 1.00 82.62 96 PHE A CA 1
ATOM 743 C C . PHE A 1 96 ? 46.618 14.049 -32.148 1.00 82.62 96 PHE A C 1
ATOM 745 O O . PHE A 1 96 ? 46.718 14.799 -31.174 1.00 82.62 96 PHE A O 1
ATOM 752 N N . GLN A 1 97 ? 47.517 13.093 -32.395 1.00 82.50 97 GLN A N 1
ATOM 753 C CA . GLN A 1 97 ? 48.712 12.900 -31.570 1.00 82.50 97 GLN A CA 1
ATOM 754 C C . GLN A 1 97 ? 49.624 14.136 -31.578 1.00 82.50 97 GLN A C 1
ATOM 756 O O . GLN A 1 97 ? 50.112 14.534 -30.519 1.00 82.50 97 GLN A O 1
ATOM 761 N N . SER A 1 98 ? 49.799 14.807 -32.724 1.00 83.06 98 SER A N 1
ATOM 762 C CA . SER A 1 98 ? 50.594 16.045 -32.796 1.00 83.06 98 SER A CA 1
ATOM 763 C C . SER A 1 98 ? 49.961 17.215 -32.025 1.00 83.06 98 SER A C 1
ATOM 765 O O . SER A 1 98 ? 50.675 18.067 -31.499 1.00 83.06 98 SER A O 1
ATOM 767 N N . GLN A 1 99 ? 48.635 17.212 -31.852 1.00 80.69 99 GLN A N 1
ATOM 768 C CA . GLN A 1 99 ? 47.900 18.161 -31.003 1.00 80.69 99 GLN A CA 1
ATOM 769 C C . GLN A 1 99 ? 47.858 17.759 -29.516 1.00 80.69 99 GLN A C 1
ATOM 771 O O . GLN A 1 99 ? 47.176 18.402 -28.702 1.00 80.69 99 GLN A O 1
ATOM 776 N N . LYS A 1 100 ? 48.607 16.710 -29.144 1.00 84.44 100 LYS A N 1
ATOM 777 C CA . LYS A 1 100 ? 48.621 16.113 -27.802 1.00 84.44 100 LYS A CA 1
ATOM 778 C C . LYS A 1 100 ? 47.209 15.729 -27.347 1.00 84.44 100 LYS A C 1
ATOM 780 O O . LYS A 1 100 ? 46.792 16.092 -26.247 1.00 84.44 100 LYS A O 1
ATOM 785 N N . VAL A 1 101 ? 46.454 15.072 -28.227 1.00 84.00 101 VAL A N 1
ATOM 786 C CA . VAL A 1 101 ? 45.127 14.520 -27.940 1.00 84.00 101 VAL A CA 1
ATOM 787 C C . VAL A 1 101 ? 45.203 13.000 -28.006 1.00 84.00 101 VAL A C 1
ATOM 789 O O . VAL A 1 101 ? 45.471 12.436 -29.068 1.00 84.00 101 VAL A O 1
ATOM 792 N N . ASP A 1 102 ? 44.925 12.335 -26.885 1.00 85.81 102 ASP A N 1
ATOM 793 C CA . ASP A 1 102 ? 44.682 10.894 -26.880 1.00 85.81 102 ASP A CA 1
ATOM 794 C C . ASP A 1 102 ? 43.219 10.634 -27.254 1.00 85.81 102 ASP A C 1
ATOM 796 O O . ASP A 1 102 ? 42.293 10.800 -26.455 1.00 85.81 102 ASP A O 1
ATOM 800 N N . ILE A 1 103 ? 43.002 10.257 -28.512 1.00 84.62 103 ILE A N 1
ATOM 801 C CA . ILE A 1 103 ? 41.665 9.970 -29.036 1.00 84.62 103 ILE A CA 1
ATOM 802 C C . ILE A 1 103 ? 41.041 8.706 -28.439 1.00 84.62 103 ILE A C 1
ATOM 804 O O . ILE A 1 103 ? 39.817 8.621 -28.387 1.00 84.62 103 ILE A O 1
ATOM 808 N N . GLY A 1 104 ? 41.844 7.742 -27.982 1.00 84.56 104 GLY A N 1
ATOM 809 C CA . GLY A 1 104 ? 41.351 6.503 -27.386 1.00 84.56 104 GLY A CA 1
ATOM 810 C C . GLY A 1 104 ? 40.841 6.733 -25.967 1.00 84.56 104 GLY A C 1
ATOM 811 O O . GLY A 1 104 ? 39.768 6.248 -25.610 1.00 84.56 104 GLY A O 1
ATOM 812 N N . GLU A 1 105 ? 41.571 7.517 -25.177 1.00 85.94 105 GLU A N 1
ATOM 813 C CA . GLU A 1 105 ? 41.151 7.937 -23.836 1.00 85.94 105 GLU A CA 1
ATOM 814 C C . GLU A 1 105 ? 39.941 8.881 -23.905 1.00 85.94 105 GLU A C 1
ATOM 816 O O . GLU A 1 105 ? 38.922 8.636 -23.261 1.00 85.94 105 GLU A O 1
ATOM 821 N N . THR A 1 106 ? 39.981 9.870 -24.806 1.00 85.38 106 THR A N 1
ATOM 822 C CA . THR A 1 106 ? 38.858 10.800 -25.027 1.00 85.38 106 THR A CA 1
ATOM 823 C C . THR A 1 106 ? 37.586 10.064 -25.467 1.00 85.38 106 THR A C 1
ATOM 825 O O . THR A 1 106 ? 36.488 10.397 -25.021 1.00 85.38 106 THR A O 1
ATOM 828 N N . ALA A 1 107 ? 37.709 9.038 -26.317 1.00 85.25 107 ALA A N 1
ATOM 829 C CA . ALA A 1 107 ? 36.580 8.206 -26.725 1.00 85.25 107 ALA A CA 1
ATOM 830 C C . ALA A 1 107 ? 35.957 7.442 -25.548 1.00 85.25 107 ALA A C 1
ATOM 832 O O . ALA A 1 107 ? 34.733 7.396 -25.422 1.00 85.25 107 ALA A O 1
ATOM 833 N N . LYS A 1 108 ? 36.791 6.862 -24.676 1.00 83.94 108 LYS A N 1
ATOM 834 C CA . LYS A 1 108 ? 36.333 6.138 -23.483 1.00 83.94 108 LYS A CA 1
ATOM 835 C C . LYS A 1 108 ? 35.603 7.065 -22.519 1.00 83.94 108 LYS A C 1
ATOM 837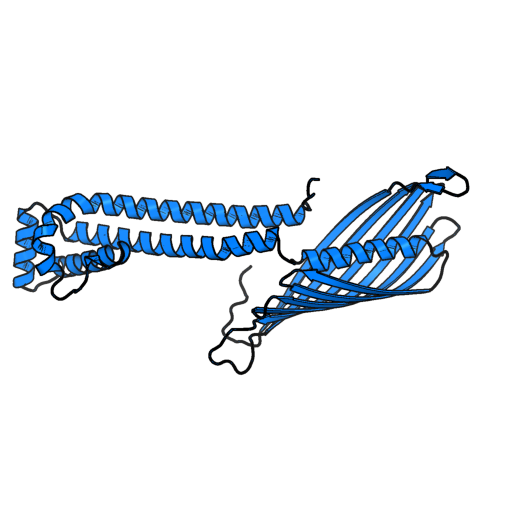 O O . LYS A 1 108 ? 34.499 6.729 -22.104 1.00 83.94 108 LYS A O 1
ATOM 842 N N . ASP A 1 109 ? 36.157 8.240 -22.231 1.00 83.25 109 ASP A N 1
ATOM 843 C CA . ASP A 1 109 ? 35.534 9.219 -21.333 1.00 83.25 109 ASP A CA 1
ATOM 844 C C . ASP A 1 109 ? 34.163 9.693 -21.837 1.00 83.25 109 ASP A C 1
ATOM 846 O O . ASP A 1 109 ? 33.221 9.841 -21.055 1.00 83.25 109 ASP A O 1
ATOM 850 N N . LEU A 1 110 ? 34.013 9.868 -23.153 1.00 82.69 110 LEU A N 1
ATOM 851 C CA . LEU A 1 110 ? 32.739 10.212 -23.788 1.00 82.69 110 LEU A CA 1
ATOM 852 C C . LEU A 1 110 ? 31.701 9.086 -23.692 1.00 82.69 110 LEU A C 1
ATOM 854 O O . LEU A 1 110 ? 30.537 9.342 -23.376 1.00 82.69 110 LEU A O 1
ATOM 858 N N . ILE A 1 111 ? 32.109 7.835 -23.925 1.00 81.00 111 ILE A N 1
ATOM 859 C CA . ILE A 1 111 ? 31.226 6.662 -23.811 1.00 81.00 111 ILE A CA 1
ATOM 860 C C . ILE A 1 111 ? 30.804 6.443 -22.353 1.00 81.00 111 ILE A C 1
ATOM 862 O O . ILE A 1 111 ? 29.628 6.183 -22.087 1.00 81.00 111 ILE A O 1
ATOM 866 N N . ILE A 1 112 ? 31.733 6.590 -21.405 1.00 77.31 112 ILE A N 1
ATOM 867 C CA . ILE A 1 112 ? 31.467 6.508 -19.964 1.00 77.31 112 ILE A CA 1
ATOM 868 C C . ILE A 1 112 ? 30.479 7.605 -19.556 1.00 77.31 112 ILE A C 1
ATOM 870 O O . ILE A 1 112 ? 29.454 7.309 -18.945 1.00 77.31 112 ILE A O 1
ATOM 874 N N . SER A 1 113 ? 30.719 8.852 -19.976 1.00 75.44 113 SER A N 1
ATOM 875 C CA . SER A 1 113 ? 29.808 9.971 -19.710 1.00 75.44 113 SER A CA 1
ATOM 876 C C . SER A 1 113 ? 28.404 9.712 -20.272 1.00 75.44 113 SER A C 1
ATOM 878 O O . SER A 1 113 ? 27.418 9.859 -19.553 1.00 75.44 113 SER A O 1
ATOM 880 N N . SER A 1 114 ? 28.292 9.240 -21.519 1.00 77.38 114 SER A N 1
ATOM 881 C CA . SER A 1 114 ? 27.007 8.879 -22.141 1.00 77.38 114 SER A CA 1
ATOM 882 C C . SER A 1 114 ? 26.285 7.744 -21.401 1.00 77.38 114 SER A C 1
ATOM 884 O O . SER A 1 114 ? 25.071 7.799 -21.204 1.00 77.38 114 SER A O 1
ATOM 886 N N . THR A 1 115 ? 27.023 6.729 -20.946 1.00 74.56 115 THR A N 1
ATOM 887 C CA . THR A 1 115 ? 26.467 5.591 -20.199 1.00 74.56 115 THR A CA 1
ATOM 888 C 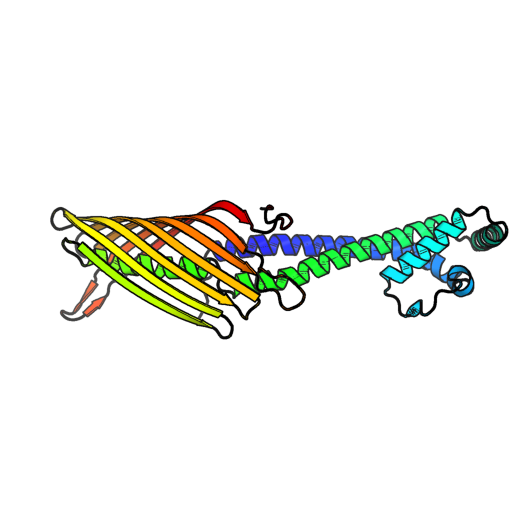C . THR A 1 115 ? 25.896 6.038 -18.855 1.00 74.56 115 THR A C 1
ATOM 890 O O . THR A 1 115 ? 24.767 5.679 -18.522 1.00 74.56 115 THR A O 1
ATOM 893 N N . HIS A 1 116 ? 26.632 6.878 -18.126 1.00 72.69 116 HIS A N 1
ATOM 894 C CA . HIS A 1 116 ? 26.176 7.445 -16.860 1.00 72.69 116 HIS A CA 1
ATOM 895 C C . HIS A 1 116 ? 24.992 8.407 -17.040 1.00 72.69 116 HIS A C 1
ATOM 897 O O . HIS A 1 116 ? 24.034 8.324 -16.278 1.00 72.69 116 HIS A O 1
ATOM 903 N N . TYR A 1 117 ? 24.969 9.234 -18.095 1.00 76.69 117 TYR A N 1
ATOM 904 C CA . TYR A 1 117 ? 23.789 10.046 -18.439 1.00 76.69 117 TYR A CA 1
ATOM 905 C C . TYR A 1 117 ? 22.554 9.188 -18.734 1.00 76.69 117 TYR A C 1
ATOM 907 O O . TYR A 1 117 ? 21.458 9.500 -18.275 1.00 76.69 117 TYR A O 1
ATOM 915 N N . LYS A 1 118 ? 22.722 8.082 -19.467 1.00 76.94 118 LYS A N 1
ATOM 916 C CA . LYS A 1 118 ? 21.627 7.152 -19.770 1.00 76.94 118 LYS A CA 1
ATOM 917 C C . LYS A 1 118 ? 21.081 6.484 -18.509 1.00 76.94 118 LYS A C 1
ATOM 919 O O . LYS A 1 118 ? 19.879 6.244 -18.420 1.00 76.94 118 LYS A O 1
ATOM 924 N N . LEU A 1 119 ? 21.958 6.143 -17.564 1.00 69.62 119 LEU A N 1
ATOM 925 C CA . LEU A 1 119 ? 21.561 5.547 -16.292 1.00 69.62 119 LEU A CA 1
ATOM 926 C C . LEU A 1 119 ? 20.869 6.575 -15.391 1.00 69.62 119 LEU A C 1
ATOM 928 O O . LEU A 1 119 ? 19.798 6.277 -14.874 1.00 69.62 119 LEU A O 1
ATOM 932 N N . PHE A 1 120 ? 21.402 7.796 -15.306 1.00 76.00 120 PHE A N 1
ATOM 933 C CA . PHE A 1 120 ? 20.743 8.927 -14.653 1.00 76.00 120 PHE A CA 1
ATOM 934 C C . PHE A 1 120 ? 19.330 9.153 -15.204 1.00 76.00 120 PHE A C 1
ATOM 936 O O . PHE A 1 120 ? 18.383 9.166 -14.432 1.00 76.00 120 PHE A O 1
ATOM 943 N N . GLU A 1 121 ? 19.150 9.249 -16.524 1.00 77.00 121 GLU A N 1
ATOM 944 C CA . GLU A 1 121 ? 17.825 9.463 -17.125 1.00 77.00 121 GLU A CA 1
ATOM 945 C C . GLU A 1 121 ? 16.852 8.308 -16.850 1.00 77.00 121 GLU A C 1
ATOM 947 O O . GLU A 1 121 ? 15.655 8.533 -16.686 1.00 77.00 121 GLU A O 1
ATOM 952 N N . LYS A 1 122 ? 17.344 7.065 -16.772 1.00 67.94 122 LYS A N 1
ATOM 953 C CA . LYS A 1 122 ? 16.520 5.920 -16.362 1.00 67.94 122 LYS A CA 1
ATOM 954 C C . LYS A 1 122 ? 16.090 6.024 -14.902 1.00 67.94 122 LYS A C 1
ATOM 956 O O . LYS A 1 122 ? 14.920 5.789 -14.623 1.00 67.94 122 LYS A O 1
ATOM 961 N N . LEU A 1 123 ? 17.009 6.375 -14.002 1.00 59.06 123 LEU A N 1
ATOM 962 C CA . LEU A 1 123 ? 16.725 6.528 -12.574 1.00 59.06 123 LEU A CA 1
ATOM 963 C C . LEU A 1 123 ? 15.815 7.733 -12.314 1.00 59.06 123 LEU A C 1
ATOM 965 O O . LEU A 1 123 ? 14.837 7.592 -11.594 1.00 59.06 123 LEU A O 1
ATOM 969 N N . ARG A 1 124 ? 16.043 8.866 -12.988 1.00 73.31 124 ARG A N 1
ATOM 970 C CA . ARG A 1 124 ? 15.186 10.059 -12.940 1.00 73.31 124 ARG A CA 1
ATOM 971 C C . ARG A 1 124 ? 13.777 9.762 -13.444 1.00 73.31 124 ARG A C 1
ATOM 973 O O . ARG A 1 124 ? 12.809 10.118 -12.791 1.00 73.31 124 ARG A O 1
ATOM 980 N N . LYS A 1 125 ? 13.633 9.067 -14.579 1.00 68.00 125 LYS A N 1
ATOM 981 C CA . LYS A 1 125 ? 12.308 8.649 -15.072 1.00 68.00 125 LYS A CA 1
ATOM 982 C C . LYS A 1 125 ? 11.638 7.644 -14.142 1.00 68.00 125 LYS A C 1
ATOM 984 O O . LYS A 1 125 ? 10.422 7.680 -13.991 1.00 68.00 125 LYS A O 1
ATOM 989 N N . PHE A 1 126 ? 12.410 6.739 -13.543 1.00 57.06 126 PHE A N 1
ATOM 990 C CA . PHE A 1 126 ? 11.894 5.823 -12.535 1.00 57.06 126 PHE A CA 1
ATOM 991 C C . PHE A 1 126 ? 11.382 6.601 -11.318 1.00 57.06 126 PHE A C 1
ATOM 993 O O . PHE A 1 126 ? 10.250 6.384 -10.903 1.00 57.06 126 PHE A O 1
ATOM 1000 N N . GLU A 1 127 ? 12.159 7.548 -10.798 1.00 60.16 127 GLU A N 1
ATOM 1001 C CA . GLU A 1 127 ? 11.763 8.444 -9.713 1.00 60.16 127 GLU A CA 1
ATOM 1002 C C . GLU A 1 127 ? 10.498 9.234 -10.080 1.00 60.16 127 GLU A C 1
ATOM 1004 O O . GLU A 1 127 ? 9.498 9.134 -9.382 1.00 60.16 127 GLU A O 1
ATOM 1009 N N . GLU 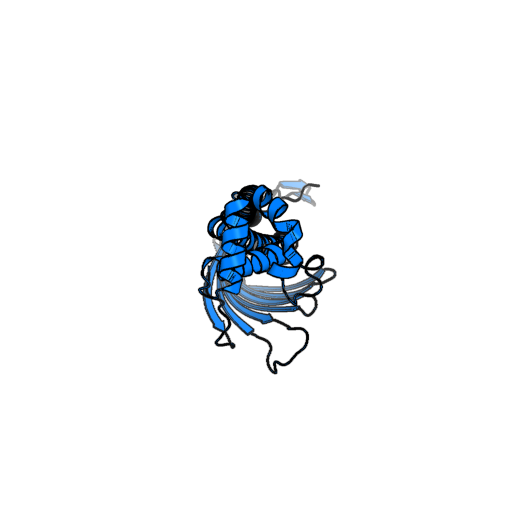A 1 128 ? 10.475 9.934 -11.216 1.00 65.31 128 GLU A N 1
ATOM 1010 C CA . GLU A 1 128 ? 9.336 10.748 -11.669 1.00 65.31 128 GLU A CA 1
ATOM 1011 C C . GLU A 1 128 ? 8.046 9.935 -11.829 1.00 65.31 128 GLU A C 1
ATOM 1013 O O . GLU A 1 128 ? 6.978 10.361 -11.383 1.00 65.31 128 GLU A O 1
ATOM 1018 N N . ASN A 1 129 ? 8.139 8.735 -12.408 1.00 59.62 129 ASN A N 1
ATOM 1019 C CA . ASN A 1 129 ? 6.990 7.846 -12.549 1.00 59.62 129 ASN A CA 1
ATOM 1020 C C . ASN A 1 129 ? 6.478 7.372 -11.181 1.00 59.62 129 ASN A C 1
ATOM 1022 O O . ASN A 1 129 ? 5.267 7.327 -10.969 1.00 59.62 129 ASN A O 1
ATOM 1026 N N . ASN A 1 130 ? 7.372 7.075 -10.236 1.00 50.75 130 ASN A N 1
ATOM 1027 C CA . ASN A 1 130 ? 7.025 6.549 -8.912 1.00 50.75 130 ASN A CA 1
ATOM 1028 C C . ASN A 1 130 ? 6.712 7.639 -7.863 1.00 50.75 130 ASN A C 1
ATOM 1030 O O . ASN A 1 130 ? 6.057 7.362 -6.861 1.00 50.75 130 ASN A O 1
ATOM 1034 N N . MET A 1 131 ? 7.058 8.903 -8.116 1.00 52.34 131 MET A N 1
ATOM 1035 C CA . MET A 1 131 ? 6.626 10.051 -7.307 1.00 52.34 131 MET A CA 1
ATOM 1036 C C . MET A 1 131 ? 5.110 10.280 -7.403 1.00 52.34 131 MET A C 1
ATOM 1038 O O . MET A 1 131 ? 4.475 10.672 -6.422 1.00 52.34 131 MET A O 1
ATOM 1042 N N . SER A 1 132 ? 4.500 9.961 -8.551 1.00 49.66 132 SER A N 1
ATOM 1043 C CA . SER A 1 132 ? 3.037 9.948 -8.694 1.00 49.66 132 SER A CA 1
ATOM 1044 C C . SER A 1 132 ? 2.377 8.847 -7.843 1.00 49.66 132 SER A C 1
ATOM 1046 O O . SER A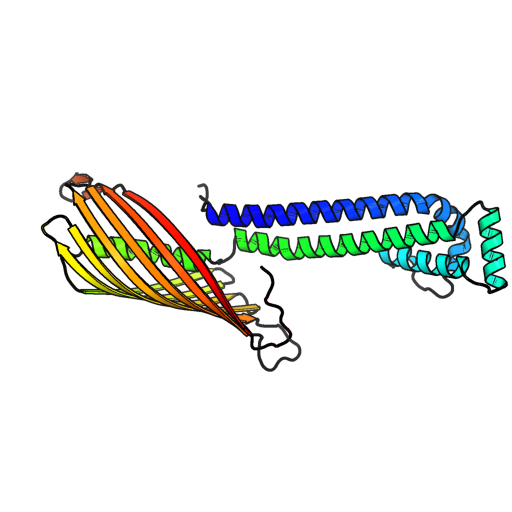 1 132 ? 1.327 9.078 -7.246 1.00 49.66 132 SER A O 1
ATOM 1048 N N . TYR A 1 133 ? 3.053 7.703 -7.675 1.00 45.12 133 TYR A N 1
ATOM 1049 C CA . TYR A 1 133 ? 2.627 6.621 -6.782 1.00 45.12 133 TYR A CA 1
ATOM 1050 C C . TYR A 1 133 ? 2.758 6.993 -5.301 1.00 45.12 133 TYR A C 1
ATOM 1052 O O . TYR A 1 133 ? 1.881 6.644 -4.519 1.00 45.12 133 TYR A O 1
ATOM 1060 N N . LEU A 1 134 ? 3.791 7.746 -4.897 1.00 45.84 134 LEU A N 1
ATOM 1061 C CA . LEU A 1 134 ? 3.871 8.299 -3.536 1.00 45.84 134 LEU A CA 1
ATOM 1062 C C . LEU A 1 134 ? 2.710 9.251 -3.242 1.00 45.84 134 LEU A C 1
ATOM 1064 O O . LEU A 1 134 ? 2.140 9.192 -2.155 1.00 45.84 134 LEU A O 1
ATOM 1068 N N . SER A 1 135 ? 2.341 10.093 -4.211 1.00 43.19 135 SER A N 1
ATOM 1069 C CA . SER A 1 135 ? 1.158 10.954 -4.121 1.00 43.19 135 SER A CA 1
ATOM 1070 C C . SER A 1 135 ? -0.124 10.129 -3.985 1.00 43.19 135 SER A C 1
ATOM 1072 O O . SER A 1 135 ? -0.980 10.487 -3.191 1.00 43.19 135 SER A O 1
ATOM 1074 N N . ASP A 1 136 ? -0.254 9.003 -4.686 1.00 44.19 136 ASP A N 1
ATOM 1075 C CA . ASP A 1 136 ? -1.402 8.093 -4.564 1.00 44.19 136 ASP A CA 1
ATOM 1076 C C . ASP A 1 136 ? -1.387 7.254 -3.268 1.00 44.19 136 ASP A C 1
ATOM 1078 O O . ASP A 1 136 ? -2.440 6.926 -2.729 1.00 44.19 136 ASP A O 1
ATOM 1082 N N . ILE A 1 137 ? -0.225 6.959 -2.685 1.00 43.16 137 ILE A N 1
ATOM 1083 C CA . ILE A 1 137 ? -0.128 6.386 -1.331 1.00 43.16 137 ILE A CA 1
ATOM 1084 C C . ILE A 1 137 ? -0.509 7.447 -0.284 1.00 43.16 137 ILE A C 1
ATOM 1086 O O . ILE A 1 137 ? -1.142 7.134 0.723 1.00 43.16 137 ILE A O 1
ATOM 1090 N N . GLN A 1 138 ? -0.170 8.712 -0.540 1.00 40.12 138 GLN A N 1
ATOM 1091 C CA . GLN A 1 138 ? -0.471 9.853 0.322 1.00 40.12 138 GLN A CA 1
ATOM 1092 C C . GLN A 1 138 ? -1.926 10.357 0.169 1.00 40.12 138 GLN A C 1
ATOM 1094 O O . GLN A 1 138 ? -2.467 10.921 1.123 1.00 40.12 138 GLN A O 1
ATOM 1099 N N . HIS A 1 139 ? -2.568 10.145 -0.991 1.00 41.59 139 HIS A N 1
ATOM 1100 C CA . HIS A 1 139 ? -3.853 10.764 -1.370 1.00 41.59 139 HIS A CA 1
ATOM 1101 C C . HIS A 1 139 ? -4.852 9.869 -2.139 1.00 41.59 139 HIS A C 1
ATOM 1103 O O . HIS A 1 139 ? -5.932 10.345 -2.472 1.00 41.59 139 HIS A O 1
ATOM 1109 N N . GLY A 1 140 ? -4.543 8.607 -2.444 1.00 39.47 140 GLY A N 1
ATOM 1110 C CA . GLY A 1 140 ? -5.396 7.698 -3.225 1.00 39.47 140 GLY A CA 1
ATOM 1111 C C . GLY A 1 140 ? -6.128 6.634 -2.383 1.00 39.47 140 GLY A C 1
ATOM 1112 O O . GLY A 1 140 ? -5.749 6.372 -1.235 1.00 39.47 140 GLY A O 1
ATOM 1113 N N . PRO A 1 141 ? -7.173 5.977 -2.937 1.00 44.75 141 PRO A N 1
ATOM 1114 C CA . PRO A 1 141 ? -7.958 4.954 -2.250 1.00 44.75 141 PRO A CA 1
ATOM 1115 C C . PRO A 1 141 ? -7.163 3.644 -2.210 1.00 44.75 141 PRO A C 1
ATOM 1117 O O . PRO A 1 141 ? -7.294 2.757 -3.050 1.00 44.75 141 PRO A O 1
ATOM 1120 N N . ASN A 1 142 ? -6.266 3.600 -1.229 1.00 48.09 142 ASN A N 1
ATOM 1121 C CA . ASN A 1 142 ? -5.368 2.513 -0.862 1.00 48.09 142 ASN A CA 1
ATOM 1122 C C . ASN A 1 142 ? -6.127 1.296 -0.300 1.00 48.09 142 ASN A C 1
ATOM 1124 O O . ASN A 1 142 ? -7.325 1.356 -0.041 1.00 48.09 142 ASN A O 1
ATOM 1128 N N . LEU A 1 143 ? -5.381 0.257 0.094 1.00 45.09 143 LEU A N 1
ATOM 1129 C CA . LEU A 1 143 ? -5.727 -0.654 1.204 1.00 45.09 143 LEU A CA 1
ATOM 1130 C C . LEU A 1 143 ? -6.422 0.059 2.392 1.00 45.09 143 LEU A C 1
ATOM 1132 O O . LEU A 1 143 ? -7.156 -0.558 3.144 1.00 45.09 143 LEU A O 1
ATOM 1136 N N . ILE A 1 144 ? -6.210 1.369 2.551 1.00 42.69 144 ILE A N 1
ATOM 1137 C CA . ILE A 1 144 ? -6.897 2.248 3.498 1.00 42.69 144 ILE A CA 1
ATOM 1138 C C . ILE A 1 144 ? -8.412 2.295 3.262 1.00 42.69 144 ILE A C 1
ATOM 1140 O O . ILE A 1 144 ? -9.126 2.387 4.241 1.00 42.69 144 ILE A O 1
ATOM 1144 N N . ALA A 1 145 ? -8.939 2.212 2.037 1.00 46.16 145 ALA A N 1
ATOM 1145 C CA . ALA A 1 145 ? -10.386 2.197 1.799 1.00 46.16 145 ALA A CA 1
ATOM 1146 C C . ALA A 1 145 ? -11.024 0.896 2.316 1.00 46.16 145 ALA A C 1
ATOM 1148 O O . ALA A 1 145 ? -12.019 0.961 3.037 1.00 46.16 145 ALA A O 1
ATOM 1149 N N . SER A 1 146 ? -10.403 -0.264 2.055 1.00 50.19 146 SER A N 1
ATOM 1150 C CA . SER A 1 146 ? -10.841 -1.542 2.637 1.00 50.19 146 SER A CA 1
ATOM 1151 C C . SER A 1 146 ? -10.623 -1.568 4.148 1.00 50.19 146 SER A C 1
ATOM 1153 O O . SER A 1 146 ? -11.550 -1.880 4.880 1.00 50.19 146 SER A O 1
ATOM 1155 N N . GLN A 1 147 ? -9.472 -1.111 4.645 1.00 52.53 147 GLN A N 1
ATOM 1156 C CA . GLN A 1 147 ? -9.190 -1.012 6.082 1.00 52.53 147 GLN A CA 1
ATOM 1157 C C . GLN A 1 147 ? -10.077 0.013 6.801 1.00 52.53 147 GLN A C 1
ATOM 1159 O O . GLN A 1 147 ? -10.371 -0.158 7.980 1.00 52.53 147 GLN A O 1
ATOM 1164 N N . TYR A 1 148 ? -10.508 1.083 6.129 1.00 54.84 148 TYR A N 1
ATOM 1165 C CA . TYR A 1 148 ? -11.409 2.098 6.672 1.00 54.84 148 TYR A CA 1
ATOM 1166 C C . TYR A 1 148 ? -12.842 1.584 6.691 1.00 54.84 148 TYR A C 1
ATOM 1168 O O . TYR A 1 148 ? -13.519 1.741 7.702 1.00 54.84 148 TYR A O 1
ATOM 1176 N N . ALA A 1 149 ? -13.291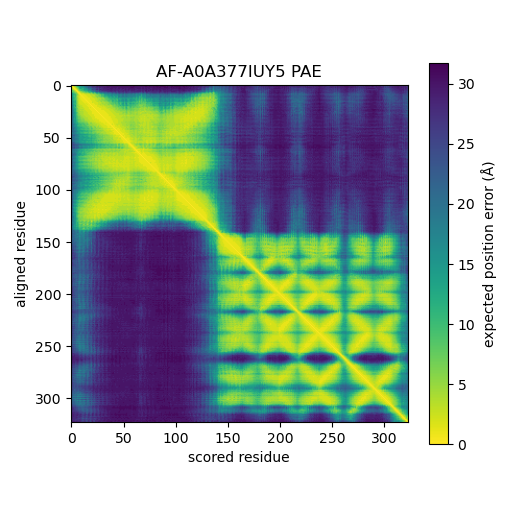 0.919 5.626 1.00 57.41 149 ALA A N 1
ATOM 1177 C CA . ALA A 1 149 ? -14.571 0.225 5.620 1.00 57.41 149 ALA A CA 1
ATOM 1178 C C . ALA A 1 149 ? -14.599 -0.876 6.690 1.00 57.41 149 ALA A C 1
ATOM 1180 O O . ALA A 1 149 ? -15.538 -0.929 7.478 1.00 57.41 149 ALA A O 1
ATOM 1181 N N . GLU A 1 150 ? -13.536 -1.675 6.803 1.00 59.44 150 GLU A N 1
ATOM 1182 C CA . GLU A 1 150 ? -13.352 -2.665 7.864 1.00 59.44 150 GLU A CA 1
ATOM 1183 C C . GLU A 1 150 ? -13.341 -2.004 9.248 1.00 59.44 150 GLU A C 1
ATOM 1185 O O . GLU A 1 150 ? -14.021 -2.481 10.146 1.00 59.44 150 GLU A O 1
ATOM 1190 N N . LEU A 1 151 ? -12.627 -0.895 9.462 1.00 60.97 151 LEU A N 1
ATOM 1191 C CA . LEU A 1 151 ? -12.629 -0.139 10.725 1.00 60.97 151 LEU A CA 1
ATOM 1192 C C . LEU A 1 151 ? -14.037 0.356 11.086 1.00 60.97 151 LEU A C 1
ATOM 1194 O O . LEU A 1 151 ? -14.507 0.098 12.194 1.00 60.97 151 LEU A O 1
ATOM 1198 N N . GLN A 1 152 ? -14.723 1.044 10.167 1.00 64.44 152 GLN A N 1
ATOM 1199 C CA . GLN A 1 152 ? -16.083 1.552 10.389 1.00 64.44 152 GLN A CA 1
ATOM 1200 C C . GLN A 1 152 ? -17.052 0.414 10.684 1.00 64.44 152 GLN A C 1
ATOM 1202 O O . GLN A 1 152 ? -17.866 0.502 11.603 1.00 64.44 152 GLN A O 1
ATOM 1207 N N . PHE A 1 153 ? -16.913 -0.682 9.951 1.00 65.56 153 PHE A N 1
ATOM 1208 C CA . PHE A 1 153 ? -17.690 -1.881 10.154 1.00 65.56 153 PHE A CA 1
ATOM 1209 C C . PHE A 1 153 ? -17.428 -2.514 11.532 1.00 65.56 153 PHE A C 1
ATOM 1211 O O . PHE A 1 153 ? -18.361 -2.736 12.302 1.00 65.56 153 PHE A O 1
ATOM 1218 N N . ASN A 1 154 ? -16.166 -2.752 11.894 1.00 66.31 154 ASN A N 1
ATOM 1219 C CA . ASN A 1 154 ? -15.790 -3.374 13.164 1.00 66.31 154 ASN A CA 1
ATOM 1220 C C . ASN A 1 154 ? -16.251 -2.531 14.360 1.00 66.31 154 ASN A C 1
ATOM 1222 O O . ASN A 1 154 ? -16.782 -3.068 15.332 1.00 66.31 154 ASN A O 1
ATOM 1226 N N . LEU A 1 155 ? -16.130 -1.205 14.264 1.00 69.69 155 LEU A N 1
ATOM 1227 C CA . LEU A 1 155 ? -16.670 -0.266 15.247 1.00 69.69 155 LEU A CA 1
ATOM 1228 C C . LEU A 1 155 ? -18.199 -0.321 15.325 1.00 69.69 155 LEU A C 1
ATOM 1230 O O . LEU A 1 155 ? -18.768 -0.313 16.422 1.00 69.69 155 LEU A O 1
ATOM 1234 N N . HIS A 1 156 ? -18.873 -0.379 14.175 1.00 71.62 156 HIS A N 1
ATOM 1235 C CA . HIS A 1 156 ? -20.324 -0.498 14.104 1.00 71.62 156 HIS A CA 1
ATOM 1236 C C . HIS A 1 156 ? -20.808 -1.780 14.790 1.00 71.62 156 HIS A C 1
ATOM 1238 O O . HIS A 1 156 ? -21.698 -1.730 15.645 1.00 71.62 156 HIS A O 1
ATOM 1244 N N . MET A 1 157 ? -20.164 -2.909 14.497 1.00 69.12 157 MET A N 1
ATOM 1245 C CA . MET A 1 157 ? -20.491 -4.189 15.116 1.00 69.12 157 MET A CA 1
ATOM 1246 C C . MET A 1 157 ? -20.241 -4.205 16.600 1.00 69.12 157 MET A C 1
ATOM 1248 O O . MET A 1 157 ? -21.112 -4.638 17.347 1.00 69.12 157 MET A O 1
ATOM 1252 N N . LEU A 1 158 ? -19.094 -3.699 17.040 1.00 70.81 158 LEU A N 1
ATOM 1253 C CA . LEU A 1 158 ? -18.771 -3.639 18.455 1.00 70.81 158 LEU A CA 1
ATOM 1254 C C . LEU A 1 158 ? -19.830 -2.831 19.220 1.00 70.81 158 LEU A C 1
ATOM 1256 O O . LEU A 1 158 ? -20.291 -3.241 20.284 1.00 70.81 158 LEU A O 1
ATOM 1260 N N . ASN A 1 159 ? -20.311 -1.729 18.633 1.00 71.88 159 ASN A N 1
ATOM 1261 C CA . ASN A 1 159 ? -21.407 -0.940 19.193 1.00 71.88 159 ASN A CA 1
ATOM 1262 C C . ASN A 1 159 ? -22.751 -1.688 19.206 1.00 71.88 159 ASN A C 1
ATOM 1264 O O . ASN A 1 159 ? -23.507 -1.547 20.169 1.00 71.88 159 ASN A O 1
ATOM 1268 N N . LYS A 1 160 ? -23.076 -2.468 18.167 1.00 71.56 160 LYS A N 1
ATOM 1269 C CA . LYS A 1 160 ? -24.292 -3.299 18.116 1.00 71.56 160 LYS A CA 1
ATOM 1270 C C . LYS A 1 160 ? -24.230 -4.433 19.142 1.00 71.56 160 LYS A C 1
ATOM 1272 O O . LYS A 1 160 ? -25.142 -4.558 19.954 1.00 71.56 160 LYS A O 1
ATOM 1277 N N . MET A 1 161 ? -23.131 -5.180 19.186 1.00 68.38 161 MET A N 1
ATOM 1278 C CA . MET A 1 161 ? -22.875 -6.264 20.144 1.00 68.38 161 MET A CA 1
ATOM 1279 C C . MET A 1 161 ? -22.929 -5.773 21.596 1.00 68.38 161 MET A C 1
ATOM 1281 O O . MET A 1 161 ? -23.470 -6.444 22.473 1.00 68.38 161 MET A O 1
ATOM 1285 N N . ASN A 1 162 ? -22.452 -4.560 21.878 1.00 70.00 162 ASN A N 1
ATOM 1286 C CA . ASN A 1 162 ? -22.566 -3.995 23.222 1.00 70.00 162 ASN A CA 1
ATOM 1287 C C . ASN A 1 162 ? -24.024 -3.725 23.640 1.00 70.00 162 ASN A C 1
ATOM 1289 O O . ASN A 1 162 ? -24.309 -3.693 24.839 1.00 70.00 162 ASN A O 1
ATOM 1293 N N . LYS A 1 163 ? -24.966 -3.587 22.698 1.00 72.75 163 LYS A N 1
ATOM 1294 C CA . LYS A 1 163 ? -26.386 -3.311 22.981 1.00 72.75 163 LYS A CA 1
ATOM 1295 C C . LYS A 1 163 ? -27.237 -4.567 23.187 1.00 72.75 163 LYS A C 1
ATOM 1297 O O . LYS A 1 163 ? -28.212 -4.498 23.929 1.00 72.75 163 LYS A O 1
ATOM 1302 N N . PHE A 1 164 ? -26.880 -5.712 22.606 1.00 70.19 164 PHE A N 1
ATOM 1303 C CA . PHE A 1 164 ? -27.695 -6.929 22.714 1.00 70.19 164 PHE A CA 1
ATOM 1304 C C . PHE A 1 164 ? -27.517 -7.629 24.061 1.00 70.19 164 PHE A C 1
ATOM 1306 O O . PHE A 1 164 ? -26.396 -7.840 24.507 1.00 70.19 164 PHE A O 1
ATOM 1313 N N . GLN A 1 165 ? -28.617 -7.986 24.725 1.00 69.50 165 GLN A N 1
ATOM 1314 C CA . GLN A 1 165 ? -28.584 -8.778 25.962 1.00 69.50 165 GLN A CA 1
ATOM 1315 C C . GLN A 1 165 ? -28.511 -10.286 25.699 1.00 69.50 165 GLN A C 1
ATOM 1317 O O . GLN A 1 165 ? -28.228 -11.032 26.617 1.00 69.50 165 GLN A O 1
ATOM 1322 N N . SER A 1 166 ? -28.827 -10.750 24.492 1.00 73.25 166 SER A N 1
ATOM 1323 C CA . SER A 1 166 ? -28.597 -12.097 23.940 1.00 73.25 166 SER A CA 1
ATOM 1324 C C . SER A 1 166 ? -29.397 -12.211 22.639 1.00 73.25 166 SER A C 1
ATOM 1326 O O . SER A 1 166 ? -30.413 -11.531 22.486 1.00 73.25 166 SER A O 1
ATOM 1328 N N . GLY A 1 167 ? -28.946 -13.042 21.697 1.00 75.94 167 GLY A N 1
ATOM 1329 C CA . GLY A 1 167 ? -29.694 -13.352 20.477 1.00 75.94 167 GLY A CA 1
ATOM 1330 C C . GLY A 1 167 ? -28.899 -13.220 19.180 1.00 75.94 167 GLY A C 1
ATOM 1331 O O . GLY A 1 167 ? -27.702 -12.923 19.174 1.00 75.94 167 GLY A O 1
ATOM 1332 N N . ALA A 1 168 ? -29.595 -13.478 18.072 1.00 75.12 168 ALA A N 1
ATOM 1333 C CA . ALA A 1 168 ? -29.060 -13.311 16.729 1.00 75.12 168 ALA A CA 1
ATOM 1334 C C . ALA A 1 168 ? -29.114 -11.840 16.297 1.00 75.12 168 ALA A C 1
ATOM 1336 O O . ALA A 1 168 ? -30.063 -11.123 16.616 1.00 75.12 168 ALA A O 1
ATOM 1337 N N . TYR A 1 169 ? -28.117 -11.409 15.535 1.00 70.50 169 TYR A N 1
ATOM 1338 C CA . TYR A 1 169 ? -28.096 -10.110 14.875 1.00 70.50 169 TYR A CA 1
ATOM 1339 C C . TYR A 1 169 ? -27.777 -10.285 13.398 1.00 70.50 169 TYR A C 1
ATOM 1341 O O . TYR A 1 169 ? -26.986 -11.151 13.023 1.00 70.50 169 TYR A O 1
ATOM 1349 N N . ALA A 1 170 ? -28.385 -9.435 12.577 1.00 70.06 170 ALA A N 1
ATOM 1350 C CA . ALA A 1 170 ? -28.026 -9.260 11.185 1.00 70.06 170 ALA A CA 1
ATOM 1351 C C . ALA A 1 170 ? -27.953 -7.765 10.870 1.00 70.06 170 ALA A C 1
ATOM 1353 O O . ALA A 1 170 ? -28.802 -7.002 11.337 1.00 70.06 170 ALA A O 1
ATOM 1354 N N . ASP A 1 171 ? -26.944 -7.350 10.110 1.00 65.44 171 ASP A N 1
ATOM 1355 C CA . ASP A 1 171 ? -26.786 -5.958 9.695 1.00 65.44 171 ASP A CA 1
ATOM 1356 C C . ASP A 1 171 ? -26.291 -5.875 8.256 1.00 65.44 171 ASP A C 1
ATOM 1358 O O . ASP A 1 171 ? -25.363 -6.593 7.881 1.00 65.44 171 ASP A O 1
ATOM 1362 N N . LEU A 1 172 ? -26.914 -5.001 7.468 1.00 59.78 172 LEU A N 1
ATOM 1363 C CA . LEU A 1 172 ? -26.522 -4.709 6.095 1.00 59.78 172 LEU A CA 1
ATOM 1364 C C . LEU A 1 172 ? -26.121 -3.240 6.028 1.00 59.78 172 LEU A C 1
ATOM 1366 O O . LEU A 1 172 ? -26.954 -2.347 6.182 1.00 59.78 172 LEU A O 1
ATOM 1370 N N . VAL A 1 173 ? -24.845 -2.997 5.762 1.00 61.75 173 VAL A N 1
ATOM 1371 C CA . VAL A 1 173 ? -24.292 -1.658 5.597 1.00 61.75 173 VAL A CA 1
ATOM 1372 C C . VAL A 1 173 ? -23.912 -1.493 4.137 1.00 61.75 173 VAL A C 1
ATOM 1374 O O . VAL A 1 173 ? -23.158 -2.291 3.589 1.00 61.75 173 VAL A O 1
ATOM 1377 N N . ASN A 1 174 ? -24.445 -0.459 3.494 1.00 55.56 174 ASN A N 1
ATOM 1378 C CA . ASN A 1 174 ? -24.038 -0.080 2.149 1.00 55.56 174 ASN A CA 1
ATOM 1379 C C . ASN A 1 174 ? -23.344 1.277 2.217 1.00 55.56 174 ASN A C 1
ATOM 1381 O O . ASN A 1 174 ? -23.968 2.268 2.600 1.00 55.56 174 ASN A O 1
ATOM 1385 N N . THR A 1 175 ? -22.063 1.308 1.857 1.00 54.47 175 THR A N 1
ATOM 1386 C CA . THR A 1 175 ? -21.283 2.545 1.804 1.00 54.47 175 THR A CA 1
ATOM 1387 C C . THR A 1 175 ? -20.879 2.818 0.362 1.00 54.47 175 THR A C 1
ATOM 1389 O O . THR A 1 175 ? -20.285 1.965 -0.298 1.00 54.47 175 THR A O 1
ATOM 1392 N N . SER A 1 176 ? -21.199 4.018 -0.125 1.00 50.25 176 SER A N 1
ATOM 1393 C CA . SER A 1 176 ? -20.705 4.531 -1.404 1.00 50.25 176 SER A CA 1
ATOM 1394 C C . SER A 1 176 ? -19.868 5.777 -1.158 1.00 50.25 176 SER A C 1
ATOM 1396 O O . SER A 1 176 ? -20.376 6.750 -0.594 1.00 50.25 176 SER A O 1
ATOM 1398 N N . LEU A 1 177 ? -18.610 5.751 -1.590 1.00 53.47 177 LEU A N 1
ATOM 1399 C CA . LEU A 1 177 ? -17.723 6.910 -1.563 1.00 53.47 177 LEU A CA 1
ATOM 1400 C C . LEU A 1 177 ? -17.498 7.372 -3.004 1.00 53.47 177 LEU A C 1
ATOM 1402 O O . LEU A 1 177 ? -17.103 6.583 -3.863 1.00 53.47 177 LEU A O 1
ATOM 1406 N N . TYR A 1 178 ? -17.783 8.649 -3.253 1.00 46.25 178 TYR A N 1
ATOM 1407 C CA . TYR A 1 178 ? -17.559 9.295 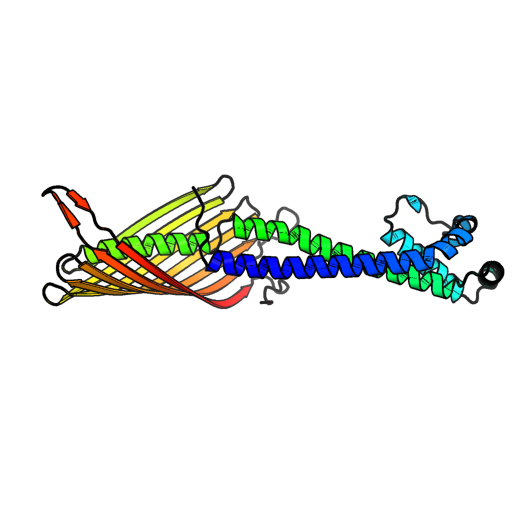-4.540 1.00 46.25 178 TYR A CA 1
ATOM 1408 C C . TYR A 1 178 ? -16.470 10.346 -4.374 1.00 46.25 178 TYR A C 1
ATOM 1410 O O . TYR A 1 178 ? -16.689 11.378 -3.740 1.00 46.25 178 TYR A O 1
ATOM 1418 N N . GLU A 1 179 ? -15.316 10.101 -4.981 1.00 48.44 179 GLU A N 1
ATOM 1419 C CA . GLU A 1 179 ? -14.346 11.152 -5.266 1.00 48.44 179 GLU A CA 1
ATOM 1420 C C . GLU A 1 179 ? -14.304 11.403 -6.769 1.00 48.44 179 GLU A C 1
ATOM 1422 O O . GLU A 1 179 ? -14.711 10.558 -7.564 1.00 48.44 179 GLU A O 1
ATOM 1427 N N . LYS A 1 180 ? -13.822 12.587 -7.160 1.00 47.47 180 LYS A N 1
ATOM 1428 C CA . LYS A 1 180 ? -13.908 13.163 -8.516 1.00 47.47 180 LYS A CA 1
ATOM 1429 C C . LYS A 1 180 ? -13.408 12.241 -9.651 1.00 47.47 180 LYS A C 1
ATOM 1431 O O . LYS A 1 180 ? -13.679 12.537 -10.808 1.00 47.47 180 LYS A O 1
ATOM 1436 N N . GLU A 1 181 ? -12.713 11.149 -9.322 1.00 54.53 181 GLU A N 1
ATOM 1437 C CA . GLU A 1 181 ? -12.099 10.180 -10.242 1.00 54.53 181 GLU A CA 1
ATOM 1438 C C . GLU A 1 181 ? -12.217 8.701 -9.800 1.00 54.53 181 GLU A C 1
ATOM 1440 O O . GLU A 1 181 ? -11.650 7.816 -10.449 1.00 54.53 181 GLU A O 1
ATOM 1445 N N . VAL A 1 182 ? -12.917 8.411 -8.691 1.00 55.59 182 VAL A N 1
ATOM 1446 C CA . VAL A 1 182 ? -13.019 7.060 -8.110 1.00 55.59 182 VAL A CA 1
ATOM 1447 C C . VAL A 1 182 ? -14.442 6.787 -7.638 1.00 55.59 182 VAL A C 1
ATOM 1449 O O . VAL A 1 182 ? -15.000 7.536 -6.835 1.00 55.59 182 VAL A O 1
ATOM 1452 N N . ASN A 1 183 ? -15.010 5.679 -8.113 1.00 57.81 183 ASN A N 1
ATOM 1453 C CA . ASN A 1 183 ? -16.272 5.145 -7.613 1.00 57.81 183 ASN A CA 1
ATOM 1454 C C . ASN A 1 183 ? -15.991 3.900 -6.770 1.00 57.81 183 ASN A C 1
ATOM 1456 O O . ASN A 1 183 ? -15.388 2.952 -7.278 1.00 57.81 183 ASN A O 1
ATOM 1460 N N . VAL A 1 184 ? -16.423 3.924 -5.507 1.00 59.91 184 VAL A N 1
ATOM 1461 C CA . VAL A 1 184 ? -16.300 2.807 -4.563 1.00 59.91 184 VAL A CA 1
ATOM 1462 C C . VAL A 1 184 ? -17.693 2.362 -4.127 1.00 59.91 184 VAL A C 1
ATOM 1464 O O . VAL A 1 184 ? -18.471 3.168 -3.603 1.00 59.91 184 VAL A O 1
ATOM 1467 N N . LYS A 1 185 ? -18.002 1.075 -4.312 1.00 63.47 185 LYS A N 1
ATOM 1468 C CA . LYS A 1 185 ? -19.237 0.442 -3.826 1.00 63.47 185 LYS A CA 1
ATOM 1469 C C . LYS A 1 185 ? -18.893 -0.705 -2.890 1.00 63.47 185 LYS A C 1
ATOM 1471 O O . LYS A 1 185 ? -18.265 -1.662 -3.326 1.00 63.47 185 LYS A O 1
ATOM 1476 N N . MET A 1 186 ? -19.357 -0.618 -1.644 1.00 65.19 186 MET A N 1
ATOM 1477 C CA . MET A 1 186 ? -19.032 -1.591 -0.599 1.00 65.19 186 MET A CA 1
ATOM 1478 C C . MET A 1 186 ? -20.281 -2.047 0.171 1.00 65.19 186 MET A C 1
ATOM 1480 O O . MET A 1 186 ? -20.540 -1.555 1.277 1.00 65.19 186 MET A O 1
ATOM 1484 N N . PRO A 1 187 ? -21.106 -2.946 -0.393 1.00 68.19 187 PRO A N 1
ATOM 1485 C CA . PRO A 1 187 ? -22.096 -3.683 0.382 1.00 68.19 187 PRO A CA 1
ATOM 1486 C C . PRO A 1 187 ? -21.427 -4.642 1.378 1.00 68.19 187 PRO A C 1
ATOM 1488 O O . PRO A 1 187 ? -20.518 -5.398 1.036 1.00 68.19 187 PRO A O 1
ATOM 1491 N N . TYR A 1 188 ? -21.931 -4.642 2.610 1.00 70.81 188 TYR A N 1
ATOM 1492 C CA . TYR A 1 188 ? -21.411 -5.442 3.713 1.00 70.81 188 TYR A CA 1
ATOM 1493 C C . TYR A 1 188 ? -22.556 -6.055 4.520 1.00 70.81 188 TYR A C 1
ATOM 1495 O O . TYR A 1 188 ? -23.409 -5.327 5.024 1.00 70.81 188 TYR A O 1
ATOM 1503 N N . LEU A 1 189 ? -22.570 -7.378 4.679 1.00 76.12 189 LEU A N 1
ATOM 1504 C CA . LEU A 1 189 ? -23.558 -8.125 5.457 1.00 76.12 189 LEU A CA 1
ATOM 1505 C C . LEU A 1 189 ? -22.879 -8.868 6.599 1.00 76.12 189 LEU A C 1
ATOM 1507 O O . LEU A 1 189 ? -21.925 -9.609 6.369 1.00 76.12 189 LEU A O 1
ATOM 1511 N N . VAL A 1 190 ? -23.441 -8.769 7.802 1.00 78.69 190 VAL A N 1
ATOM 1512 C CA . VAL A 1 190 ? -23.048 -9.618 8.933 1.00 78.69 190 VAL A CA 1
ATOM 1513 C C . VAL A 1 190 ? -24.209 -10.294 9.560 1.00 78.69 190 VAL A C 1
ATOM 1515 O O . VAL A 1 190 ? -25.255 -9.688 9.748 1.00 78.69 190 VAL A O 1
ATOM 1518 N N . VAL A 1 191 ? -23.964 -11.539 9.943 1.00 78.75 191 VAL A N 1
ATOM 1519 C CA . VAL A 1 191 ? -24.871 -12.329 10.748 1.00 78.75 191 VAL A CA 1
ATOM 1520 C C . VAL A 1 191 ? -24.076 -12.937 11.888 1.00 78.75 191 VAL A C 1
ATOM 1522 O O . VAL A 1 191 ? -22.972 -13.447 11.699 1.00 78.75 191 VAL A O 1
ATOM 1525 N N . GLY A 1 192 ? -24.631 -12.893 13.088 1.00 85.56 192 GLY A N 1
ATOM 1526 C CA . GLY A 1 192 ? -23.990 -13.508 14.233 1.00 85.56 192 GLY A CA 1
ATOM 1527 C C . GLY A 1 192 ? -24.952 -13.791 15.363 1.00 85.56 192 GLY A C 1
ATOM 1528 O O . GLY A 1 192 ? -26.137 -13.467 15.308 1.00 85.56 192 GLY A O 1
ATOM 1529 N N . TYR A 1 193 ? -24.410 -14.418 16.396 1.00 84.88 193 TYR A N 1
ATOM 1530 C CA . TYR A 1 193 ? -25.127 -14.733 17.617 1.00 84.88 193 TYR A CA 1
ATOM 1531 C C . TYR A 1 193 ? -24.297 -14.312 18.820 1.00 84.88 193 TYR A C 1
ATOM 1533 O O . TYR A 1 193 ? -23.072 -14.454 18.837 1.00 84.88 193 TYR A O 1
ATOM 1541 N N . GLN A 1 194 ? -24.971 -13.794 19.838 1.00 87.31 194 GLN A N 1
ATOM 1542 C CA . GLN A 1 194 ? -24.350 -13.395 21.087 1.00 87.31 194 GLN A CA 1
ATOM 1543 C C . GLN A 1 194 ? -25.090 -14.005 22.271 1.00 87.31 194 GLN A C 1
ATOM 1545 O O . GLN A 1 194 ? -26.319 -14.005 22.342 1.00 87.31 194 GLN A O 1
ATOM 1550 N N . TYR A 1 195 ? -24.316 -14.492 23.228 1.00 89.00 195 TYR A N 1
ATOM 1551 C CA . TYR A 1 195 ? -24.782 -15.056 24.475 1.00 89.00 195 TYR A CA 1
ATOM 1552 C C . TYR A 1 195 ? -24.315 -14.200 25.651 1.00 89.00 195 TYR A C 1
ATOM 1554 O O . TYR A 1 195 ? -23.171 -13.746 25.703 1.00 89.00 195 TYR A O 1
ATOM 1562 N N . GLN A 1 196 ? -25.207 -13.991 26.609 1.00 89.94 196 GLN A N 1
ATOM 1563 C CA . GLN A 1 196 ? -24.940 -13.230 27.820 1.00 89.94 196 GLN A CA 1
ATOM 1564 C C . GLN A 1 196 ? -24.740 -14.189 28.987 1.00 89.94 196 GLN A C 1
ATOM 1566 O O . GLN A 1 196 ? -25.564 -15.063 29.248 1.00 89.94 196 GLN A O 1
ATOM 1571 N N . ILE A 1 197 ? -23.636 -13.997 29.700 1.00 89.56 197 ILE A N 1
ATOM 1572 C CA . ILE A 1 197 ? -23.259 -14.777 30.873 1.00 89.56 197 ILE A CA 1
ATOM 1573 C C . ILE A 1 197 ? -23.387 -13.867 32.093 1.00 89.56 197 ILE A C 1
ATOM 1575 O O . ILE A 1 197 ? -22.611 -12.925 32.287 1.00 89.56 197 ILE A O 1
ATOM 1579 N N . GLY A 1 198 ? -24.403 -14.140 32.914 1.00 87.25 198 GLY A N 1
ATOM 1580 C CA . GLY A 1 198 ? -24.774 -13.274 34.033 1.00 87.25 198 GLY A CA 1
ATOM 1581 C C . GLY A 1 198 ? -25.149 -11.867 33.560 1.00 87.25 198 GLY A C 1
ATOM 1582 O O . GLY A 1 198 ? -25.624 -11.685 32.447 1.00 87.25 198 GLY A O 1
ATOM 1583 N N . ASN A 1 199 ? -24.900 -10.842 34.374 1.00 85.25 199 ASN A N 1
ATOM 1584 C CA . ASN A 1 199 ? -25.281 -9.462 34.030 1.00 85.25 199 ASN A CA 1
ATOM 1585 C C . ASN A 1 199 ? -24.171 -8.665 33.331 1.00 85.25 199 ASN A C 1
ATOM 1587 O O . ASN A 1 199 ? -24.431 -7.601 32.769 1.00 85.25 199 ASN A O 1
ATOM 1591 N N . ASN A 1 200 ? -22.941 -9.181 33.344 1.00 90.19 200 ASN A N 1
ATOM 1592 C CA . ASN A 1 200 ? -21.759 -8.375 33.054 1.00 90.19 200 ASN A CA 1
ATOM 1593 C C . ASN A 1 200 ? -20.990 -8.829 31.816 1.00 90.19 200 ASN A C 1
ATOM 1595 O O . ASN A 1 200 ? -20.293 -8.004 31.242 1.00 90.19 200 ASN A O 1
ATOM 1599 N N . MET A 1 201 ? -21.093 -10.090 31.388 1.00 91.25 201 MET A N 1
ATOM 1600 C CA . MET A 1 201 ? -20.278 -10.614 30.290 1.00 91.25 201 MET A CA 1
ATOM 1601 C C . MET A 1 201 ? -21.131 -11.006 29.088 1.00 91.25 201 MET A C 1
ATOM 1603 O O . MET A 1 201 ? -22.177 -11.634 29.242 1.00 91.25 201 MET A O 1
ATOM 1607 N N . LYS A 1 202 ? -20.651 -10.689 27.886 1.00 91.12 202 LYS A N 1
ATOM 1608 C CA . LYS A 1 202 ? -21.231 -11.156 26.625 1.00 91.12 202 LYS A CA 1
ATOM 1609 C C . LYS A 1 202 ? -20.155 -11.784 25.768 1.00 91.12 202 LYS A C 1
ATOM 1611 O O . LYS A 1 202 ? -19.095 -11.186 25.622 1.00 91.12 202 LYS A O 1
ATOM 1616 N N . LEU A 1 203 ? -20.448 -12.934 25.179 1.00 91.19 203 LEU A N 1
ATOM 1617 C CA . LEU A 1 203 ? -19.585 -13.625 24.225 1.00 91.19 203 LEU A CA 1
ATOM 1618 C C . LEU A 1 203 ? -20.388 -13.913 22.960 1.00 91.19 203 LEU A C 1
ATOM 1620 O O . LEU A 1 203 ? -21.568 -14.241 23.046 1.00 91.19 203 LEU A O 1
ATOM 1624 N N . GLY A 1 204 ? -19.780 -13.823 21.787 1.00 89.50 204 GLY A N 1
ATOM 1625 C CA . GLY A 1 204 ? -20.487 -14.103 20.547 1.00 89.50 204 GLY A CA 1
ATOM 1626 C C . GLY A 1 204 ? -19.571 -14.446 19.391 1.00 89.50 204 GLY A C 1
ATOM 1627 O O . GLY A 1 204 ? -18.363 -14.229 19.440 1.00 89.50 204 GLY A O 1
ATOM 1628 N N . THR A 1 205 ? -20.178 -14.963 18.333 1.00 89.81 205 THR A N 1
ATOM 1629 C CA . THR A 1 205 ? -19.521 -15.258 17.060 1.00 89.81 205 THR A CA 1
ATOM 1630 C C . THR A 1 205 ? -20.290 -14.606 15.919 1.00 89.81 205 THR A C 1
ATOM 1632 O O . THR A 1 205 ? -21.482 -14.305 16.045 1.00 89.81 205 THR A O 1
ATOM 1635 N N . PHE A 1 206 ? -19.605 -14.349 14.811 1.00 85.31 206 PHE A N 1
ATOM 1636 C CA . PHE A 1 206 ? -20.216 -13.840 13.588 1.00 85.31 206 PHE A CA 1
ATOM 1637 C C . PHE A 1 206 ? -19.523 -14.349 12.342 1.00 85.31 206 PHE A C 1
ATOM 1639 O O . PHE A 1 206 ? -18.362 -14.750 12.382 1.00 85.31 206 PHE A O 1
ATOM 1646 N N . ALA A 1 207 ? -20.252 -14.263 11.237 1.00 83.75 207 ALA A N 1
ATOM 1647 C CA . ALA A 1 207 ? -19.713 -14.313 9.896 1.00 83.75 207 ALA A CA 1
ATOM 1648 C C . ALA A 1 207 ? -20.030 -13.001 9.176 1.00 83.75 207 ALA A C 1
ATOM 1650 O O . ALA A 1 207 ? -21.109 -12.424 9.351 1.00 83.75 207 ALA A O 1
ATOM 1651 N N . ASN A 1 208 ? -19.092 -12.544 8.358 1.00 80.00 208 ASN A N 1
ATOM 1652 C CA . ASN A 1 208 ? -19.243 -11.355 7.537 1.00 80.00 208 ASN A CA 1
ATOM 1653 C C . ASN A 1 208 ? -18.994 -11.664 6.067 1.00 80.00 208 ASN A C 1
ATOM 1655 O O . ASN A 1 208 ? -18.125 -12.460 5.727 1.00 80.00 208 ASN A O 1
ATOM 1659 N N . PHE A 1 209 ? -19.753 -10.992 5.214 1.00 80.00 209 PHE A N 1
ATOM 1660 C CA . PHE A 1 209 ? -19.631 -11.024 3.769 1.00 80.00 209 PHE A CA 1
ATOM 1661 C C . PHE A 1 209 ? -19.533 -9.591 3.257 1.00 80.00 209 PHE A C 1
ATOM 1663 O O . PHE A 1 209 ? -20.357 -8.748 3.615 1.00 80.00 209 PHE A O 1
ATOM 1670 N N . ALA A 1 210 ? -18.538 -9.317 2.428 1.00 75.81 210 ALA A N 1
ATOM 1671 C CA . ALA A 1 210 ? -18.324 -8.013 1.832 1.00 75.81 210 ALA A CA 1
ATOM 1672 C C . ALA A 1 210 ? -17.984 -8.169 0.356 1.00 75.81 210 ALA A C 1
ATOM 1674 O O . ALA A 1 210 ? -17.245 -9.074 -0.024 1.00 75.81 210 ALA A O 1
ATOM 1675 N N . VAL A 1 211 ? -18.508 -7.262 -0.457 1.00 77.00 211 VAL A N 1
ATOM 1676 C CA . VAL A 1 211 ? -18.064 -7.087 -1.839 1.00 77.00 211 VAL A CA 1
ATOM 1677 C C . VAL A 1 211 ? -17.631 -5.644 -1.970 1.00 77.00 211 VAL A C 1
ATOM 1679 O O . VAL A 1 211 ? -18.367 -4.748 -1.571 1.00 77.00 211 VAL A O 1
ATOM 1682 N N . ASP A 1 212 ? -16.441 -5.423 -2.498 1.00 70.88 212 ASP A N 1
ATOM 1683 C CA . ASP A 1 212 ? -15.893 -4.108 -2.788 1.00 70.88 212 ASP A CA 1
ATOM 1684 C C . ASP A 1 212 ? -15.556 -4.036 -4.274 1.00 70.88 212 ASP A C 1
ATOM 1686 O O . ASP A 1 212 ? -14.958 -4.952 -4.833 1.00 70.88 212 ASP A O 1
ATOM 1690 N N . SER A 1 213 ? -15.970 -2.953 -4.920 1.00 66.12 213 SER A N 1
ATOM 1691 C CA . SER A 1 213 ? -15.618 -2.663 -6.304 1.00 66.12 213 SER A CA 1
ATOM 1692 C C . SER A 1 213 ? -15.143 -1.224 -6.401 1.00 66.12 213 SER A C 1
ATOM 1694 O O . SER A 1 213 ? -15.871 -0.283 -6.060 1.00 66.12 213 SER A O 1
ATOM 1696 N N . ILE A 1 214 ? -13.910 -1.071 -6.878 1.00 66.75 214 ILE A N 1
ATOM 1697 C CA . ILE A 1 214 ? -13.222 0.199 -7.069 1.00 66.75 214 ILE A CA 1
ATOM 1698 C C . ILE A 1 214 ? -12.931 0.363 -8.557 1.00 66.75 214 ILE A C 1
ATOM 1700 O O . ILE A 1 214 ? -12.217 -0.436 -9.168 1.00 66.75 214 ILE A O 1
ATOM 1704 N N . SER A 1 215 ? -13.432 1.450 -9.141 1.00 59.62 215 SER A N 1
ATOM 1705 C CA . SER A 1 215 ? -13.121 1.845 -10.517 1.00 59.62 215 SER A CA 1
ATOM 1706 C C . SER A 1 215 ? -12.483 3.230 -10.537 1.00 59.62 215 SER A C 1
ATOM 1708 O O . SER A 1 215 ? -13.066 4.181 -10.009 1.00 59.62 215 SER A O 1
ATOM 1710 N N . ARG A 1 216 ? -11.293 3.347 -11.149 1.00 58.38 216 ARG A N 1
ATOM 1711 C CA . ARG A 1 216 ? -10.558 4.616 -11.286 1.00 58.38 216 ARG A CA 1
ATOM 1712 C C . ARG A 1 216 ? -10.377 4.980 -12.756 1.00 58.38 216 ARG A C 1
ATOM 1714 O O . ARG A 1 216 ? -9.665 4.278 -13.477 1.00 58.38 216 ARG A O 1
ATOM 1721 N N . ASN A 1 217 ? -11.017 6.077 -13.182 1.00 56.06 217 ASN A N 1
ATOM 1722 C CA . ASN A 1 217 ? -10.845 6.768 -14.473 1.00 56.06 217 ASN A CA 1
ATOM 1723 C C . ASN A 1 217 ? -10.427 5.877 -15.665 1.00 56.06 217 ASN A C 1
ATOM 1725 O O . ASN A 1 217 ? -9.480 6.193 -16.387 1.00 56.06 217 ASN A O 1
ATOM 1729 N N . SER A 1 218 ? -11.112 4.747 -15.884 1.00 54.69 218 SER A N 1
ATOM 1730 C CA . SER A 1 218 ? -10.879 3.827 -17.015 1.00 54.69 218 SER A CA 1
ATOM 1731 C C . SER A 1 218 ? -9.454 3.255 -17.171 1.00 54.69 218 SER A C 1
ATOM 1733 O O . SER A 1 218 ? -9.158 2.719 -18.229 1.00 54.69 218 SER A O 1
ATOM 1735 N N . LYS A 1 219 ? -8.584 3.311 -16.146 1.00 55.72 219 LYS A N 1
ATOM 1736 C CA . LYS A 1 219 ? -7.205 2.762 -16.201 1.00 55.72 219 LYS A CA 1
ATOM 1737 C C . LYS A 1 219 ? -7.056 1.405 -15.518 1.00 55.72 219 LYS A C 1
ATOM 1739 O O . LYS A 1 219 ? -6.293 0.562 -15.977 1.00 55.72 219 LYS A O 1
ATOM 1744 N N . TYR A 1 220 ? -7.788 1.174 -14.433 1.00 57.78 220 TYR A N 1
ATOM 1745 C CA . TYR A 1 220 ? -7.890 -0.140 -13.804 1.00 57.78 220 TYR A CA 1
ATOM 1746 C C . TYR A 1 220 ? -9.179 -0.252 -12.985 1.00 57.78 220 TYR A C 1
ATOM 1748 O O . TYR A 1 220 ? -9.747 0.756 -12.547 1.00 57.78 220 TYR A O 1
ATOM 1756 N N . SER A 1 221 ? -9.633 -1.484 -12.779 1.00 64.88 221 SER A N 1
ATOM 1757 C CA . SER A 1 221 ? -10.658 -1.834 -11.799 1.00 64.88 221 SER A CA 1
ATOM 1758 C C . SER A 1 221 ? -10.114 -2.863 -10.816 1.00 64.88 221 SER A C 1
ATOM 1760 O O . SER A 1 221 ? -9.269 -3.693 -11.163 1.00 64.88 221 SER A O 1
ATOM 1762 N N . LYS A 1 222 ? -10.592 -2.786 -9.577 1.00 69.56 222 LYS A N 1
ATOM 1763 C CA . LYS A 1 222 ? -10.359 -3.779 -8.534 1.00 69.56 222 LYS A CA 1
ATOM 1764 C C . LYS A 1 222 ? -11.714 -4.233 -8.015 1.00 69.56 222 LYS A C 1
ATOM 1766 O O . LYS A 1 222 ? -12.494 -3.392 -7.583 1.00 69.56 222 LYS A O 1
ATOM 1771 N N . ASP A 1 223 ? -11.927 -5.536 -7.991 1.00 74.50 223 ASP A N 1
ATOM 1772 C CA . ASP A 1 223 ? -13.036 -6.156 -7.274 1.00 74.50 223 ASP A CA 1
ATOM 1773 C C . ASP A 1 223 ? -12.460 -7.018 -6.143 1.00 74.50 223 ASP A C 1
ATOM 1775 O O . ASP A 1 223 ? -11.417 -7.652 -6.314 1.00 74.50 223 ASP A O 1
ATOM 1779 N N . ASP A 1 224 ? -13.088 -7.000 -4.973 1.00 72.88 224 ASP A N 1
ATOM 1780 C CA . ASP A 1 224 ? -12.709 -7.783 -3.798 1.00 72.88 224 ASP A CA 1
ATOM 1781 C C . ASP A 1 224 ? -13.953 -8.421 -3.183 1.00 72.88 224 ASP A C 1
ATOM 1783 O O . ASP A 1 224 ? -14.880 -7.731 -2.762 1.00 72.88 224 ASP A O 1
ATOM 1787 N N . GLU A 1 225 ? -13.966 -9.746 -3.117 1.00 83.00 225 GLU A N 1
ATOM 1788 C CA . GLU A 1 225 ? -14.969 -10.503 -2.378 1.00 83.00 225 GLU A CA 1
ATOM 1789 C C . GLU A 1 225 ? -14.345 -11.027 -1.088 1.00 83.00 225 GLU A C 1
ATOM 1791 O O . GLU A 1 225 ? -13.391 -11.808 -1.108 1.00 83.00 225 GLU A O 1
ATOM 1796 N N . ALA A 1 226 ? -14.904 -10.623 0.046 1.00 79.31 226 ALA A N 1
ATOM 1797 C CA . ALA A 1 226 ? -14.387 -10.952 1.359 1.00 79.31 226 ALA A CA 1
ATOM 1798 C C . ALA A 1 226 ? -15.404 -11.733 2.192 1.00 79.31 226 ALA A C 1
ATOM 1800 O O . ALA A 1 226 ? -16.561 -11.340 2.343 1.00 79.31 226 ALA A O 1
ATOM 1801 N N . ILE A 1 227 ? -14.941 -12.832 2.784 1.00 84.56 227 ILE A N 1
ATOM 1802 C CA . ILE A 1 227 ? -15.709 -13.649 3.724 1.00 84.56 227 ILE A CA 1
ATOM 1803 C C . ILE A 1 227 ? -14.888 -13.802 4.992 1.00 84.56 227 ILE A C 1
ATOM 1805 O O . ILE A 1 227 ? -13.735 -14.231 4.935 1.00 84.56 227 ILE A O 1
ATOM 1809 N N . GLY A 1 228 ? -15.472 -13.464 6.135 1.00 84.81 228 GLY A N 1
ATOM 1810 C CA . GLY A 1 228 ? -14.799 -13.570 7.419 1.00 84.81 228 GLY A CA 1
ATOM 1811 C C . GLY A 1 228 ? -15.623 -14.258 8.487 1.00 84.81 228 GLY A C 1
ATOM 1812 O O . GLY A 1 228 ? -16.845 -14.393 8.379 1.00 84.81 228 GLY A O 1
ATOM 1813 N N . ILE A 1 229 ? -14.911 -14.710 9.513 1.00 89.12 229 ILE A N 1
ATOM 1814 C CA . ILE A 1 229 ? -15.475 -15.252 10.741 1.00 89.12 229 ILE A CA 1
ATOM 1815 C C . ILE A 1 229 ? -14.787 -14.611 11.937 1.00 89.12 229 ILE A C 1
ATOM 1817 O O . ILE A 1 229 ? -13.560 -14.481 11.989 1.00 89.12 229 ILE A O 1
ATOM 1821 N N . GLY A 1 230 ? -15.584 -14.250 12.931 1.00 89.06 230 GLY A N 1
ATOM 1822 C CA . GLY A 1 230 ? -15.085 -13.519 14.075 1.00 89.06 230 GLY A CA 1
ATOM 1823 C C . GLY A 1 230 ? -15.726 -13.905 15.389 1.00 89.06 230 GLY A C 1
ATOM 1824 O O . GLY A 1 230 ? -16.762 -14.572 15.462 1.00 89.06 230 GLY A O 1
ATOM 1825 N N . PHE A 1 231 ? -15.071 -13.454 16.448 1.00 90.44 231 PHE A N 1
ATOM 1826 C CA . PHE A 1 231 ? -15.483 -13.608 17.827 1.00 90.44 231 PHE A CA 1
ATOM 1827 C C . PHE A 1 231 ? -15.565 -12.236 18.488 1.00 90.44 231 PHE A C 1
ATOM 1829 O O . PHE A 1 231 ? -14.791 -11.327 18.189 1.00 90.44 231 PHE A O 1
ATOM 1836 N N . ASN A 1 232 ? -16.508 -12.084 19.408 1.00 88.81 232 ASN A N 1
ATOM 1837 C CA . ASN A 1 232 ? -16.587 -10.915 20.263 1.00 88.81 232 ASN A CA 1
ATOM 1838 C C . ASN A 1 232 ? -16.735 -11.314 21.726 1.00 88.81 232 ASN A C 1
ATOM 1840 O O . ASN A 1 232 ? -17.407 -12.287 22.063 1.00 88.81 232 ASN A O 1
ATOM 1844 N N . ALA A 1 233 ? -16.136 -10.504 22.588 1.00 91.75 233 ALA A N 1
ATOM 1845 C CA . ALA A 1 233 ? -16.330 -10.545 24.021 1.00 91.75 233 ALA A CA 1
ATOM 1846 C C . ALA A 1 233 ? -16.501 -9.123 24.547 1.00 91.75 233 ALA A C 1
ATOM 1848 O O . ALA A 1 233 ? -15.793 -8.210 24.131 1.00 91.75 233 ALA A O 1
ATOM 1849 N N . SER A 1 234 ? -17.406 -8.923 25.495 1.00 92.62 234 SER A N 1
ATOM 1850 C CA . SER A 1 234 ? -17.476 -7.678 26.255 1.00 92.62 234 SER A CA 1
ATOM 1851 C C . SER A 1 234 ? -17.732 -7.960 27.723 1.00 92.62 234 SER A C 1
ATOM 1853 O O . SER A 1 234 ? -18.390 -8.939 28.081 1.00 92.62 234 SER A O 1
ATOM 1855 N N . TYR A 1 235 ? -17.189 -7.095 28.570 1.00 92.75 235 TYR A N 1
ATOM 1856 C CA . TYR A 1 235 ? -17.378 -7.135 30.005 1.00 92.75 235 TYR A CA 1
ATOM 1857 C C . TYR A 1 235 ? -17.723 -5.743 30.525 1.00 92.75 235 TYR A C 1
ATOM 1859 O O . TYR A 1 235 ? -17.005 -4.772 30.279 1.00 92.75 235 TYR A O 1
ATOM 1867 N N . LYS A 1 236 ? -18.826 -5.654 31.262 1.00 91.81 236 LYS A N 1
ATOM 1868 C CA . LYS A 1 236 ? -19.310 -4.441 31.908 1.00 91.81 236 LYS A CA 1
ATOM 1869 C C . LYS A 1 236 ? -19.031 -4.504 33.407 1.00 91.81 236 LYS A C 1
ATOM 1871 O O . LYS A 1 236 ? -19.475 -5.422 34.091 1.00 91.81 236 LYS A O 1
ATOM 1876 N N . TRP A 1 237 ? -18.346 -3.492 33.928 1.00 91.75 237 TRP A N 1
ATOM 1877 C CA . TRP A 1 237 ? -18.105 -3.295 35.356 1.00 91.75 237 TRP A CA 1
ATOM 1878 C C . TRP A 1 237 ? -18.604 -1.898 35.746 1.00 91.75 237 TRP A C 1
ATOM 1880 O O . TRP A 1 237 ? -18.015 -0.876 35.398 1.00 91.75 237 TRP A O 1
ATOM 1890 N N . GLY A 1 238 ? -19.743 -1.850 36.443 1.00 89.06 238 GLY A N 1
ATOM 1891 C CA . GLY A 1 238 ? -20.408 -0.590 36.779 1.00 89.06 238 GLY A CA 1
ATOM 1892 C C . GLY A 1 238 ? -20.777 0.211 35.524 1.00 89.06 238 GLY A C 1
ATOM 1893 O O . GLY A 1 238 ? -21.519 -0.271 34.666 1.00 89.06 238 GLY A O 1
ATOM 1894 N N . ALA A 1 239 ? -20.257 1.434 35.427 1.00 88.88 239 ALA A N 1
ATOM 1895 C CA . ALA A 1 239 ? -20.404 2.301 34.259 1.00 88.88 239 ALA A CA 1
ATOM 1896 C C . ALA A 1 239 ? -19.372 2.019 33.149 1.00 88.88 239 ALA A C 1
ATOM 1898 O O . ALA A 1 239 ? -19.545 2.481 32.022 1.00 88.88 239 ALA A O 1
ATOM 1899 N N . SER A 1 240 ? -18.322 1.251 33.437 1.00 91.06 240 SER A N 1
ATOM 1900 C CA . SER A 1 240 ? -17.254 0.933 32.492 1.00 91.06 240 SER A CA 1
ATOM 1901 C C . SER A 1 240 ? -17.598 -0.294 31.653 1.00 91.06 240 SER A C 1
ATOM 1903 O O . SER A 1 240 ? -18.186 -1.257 32.147 1.00 91.06 240 SER A O 1
ATOM 1905 N N . THR A 1 241 ? -17.188 -0.297 30.390 1.00 90.00 241 THR A N 1
ATOM 1906 C CA . THR A 1 241 ? -17.274 -1.457 29.495 1.00 90.00 241 THR A CA 1
ATOM 1907 C C . THR A 1 241 ? -15.942 -1.647 28.795 1.00 90.00 241 THR A C 1
ATOM 1909 O O . THR A 1 241 ? -15.403 -0.693 28.248 1.00 90.00 241 THR A O 1
ATOM 1912 N N . ILE A 1 242 ? -15.430 -2.873 28.778 1.00 92.81 242 ILE A N 1
ATOM 1913 C CA . ILE A 1 242 ? -14.349 -3.282 27.880 1.00 92.81 242 ILE A CA 1
ATOM 1914 C C . IL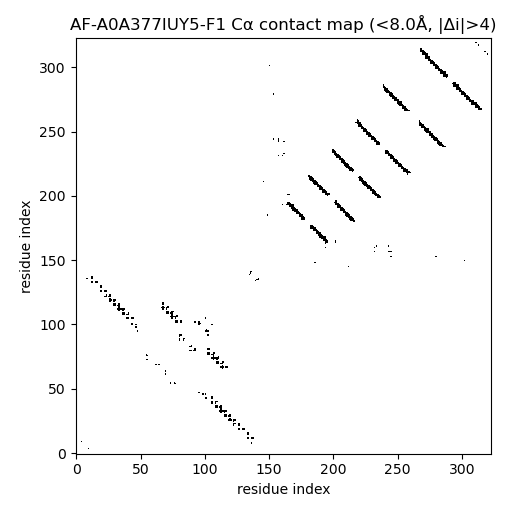E A 1 242 ? -14.901 -4.272 26.862 1.00 92.81 242 ILE A C 1
ATOM 1916 O O . ILE A 1 242 ? -15.765 -5.086 27.188 1.00 92.81 242 ILE A O 1
ATOM 1920 N N . ALA A 1 243 ? -14.422 -4.204 25.631 1.00 90.88 243 ALA A N 1
ATOM 1921 C CA . ALA A 1 243 ? -14.847 -5.079 24.558 1.00 90.88 243 ALA A CA 1
ATOM 1922 C C . ALA A 1 243 ? -13.667 -5.439 23.657 1.00 90.88 243 ALA A C 1
ATOM 1924 O O . ALA A 1 243 ? -12.773 -4.630 23.419 1.00 90.88 243 ALA A O 1
ATOM 1925 N N . LEU A 1 244 ? -13.687 -6.669 23.167 1.00 90.50 244 LEU A N 1
ATOM 1926 C CA . LEU A 1 244 ? -12.727 -7.242 22.244 1.00 90.50 244 LEU A CA 1
ATOM 1927 C C . LEU A 1 244 ? -13.503 -7.844 21.078 1.00 90.50 244 LEU A C 1
ATOM 1929 O O . LEU A 1 244 ? -14.454 -8.597 21.284 1.00 90.50 244 LEU A O 1
ATOM 1933 N N . LEU A 1 245 ? -13.077 -7.541 19.863 1.00 87.94 245 LEU A N 1
ATOM 1934 C CA . LEU A 1 245 ? -13.576 -8.149 18.642 1.00 87.94 245 LEU A CA 1
ATOM 1935 C C . LEU A 1 245 ? -12.392 -8.632 17.824 1.00 87.94 245 LEU A C 1
ATOM 1937 O O . LEU A 1 245 ? -11.448 -7.880 17.595 1.00 87.94 245 LEU A O 1
ATOM 1941 N N . THR A 1 246 ? -12.445 -9.882 17.393 1.00 89.25 246 THR A N 1
ATOM 1942 C CA . THR A 1 246 ? -11.453 -10.472 16.502 1.00 89.25 246 THR A CA 1
ATOM 1943 C C . THR A 1 246 ? -12.144 -11.004 15.262 1.00 89.25 246 THR A C 1
ATOM 1945 O O . THR A 1 246 ? -13.242 -11.550 15.350 1.00 89.25 246 THR A O 1
ATOM 1948 N N . ASN A 1 247 ? -11.517 -10.841 14.105 1.00 82.44 247 ASN A N 1
ATOM 1949 C CA . ASN A 1 247 ? -12.010 -11.376 12.842 1.00 82.44 247 ASN A CA 1
ATOM 1950 C C . ASN A 1 247 ? -10.833 -11.897 12.025 1.00 82.44 247 ASN A C 1
ATOM 1952 O O . ASN A 1 247 ? -9.741 -11.326 12.065 1.00 82.44 247 ASN A O 1
ATOM 1956 N N . ILE A 1 248 ? -11.072 -12.961 11.272 1.00 85.75 248 ILE A N 1
ATOM 1957 C CA . ILE A 1 248 ? -10.178 -13.428 10.218 1.00 85.75 248 ILE A CA 1
ATOM 1958 C C . ILE A 1 248 ? -10.996 -13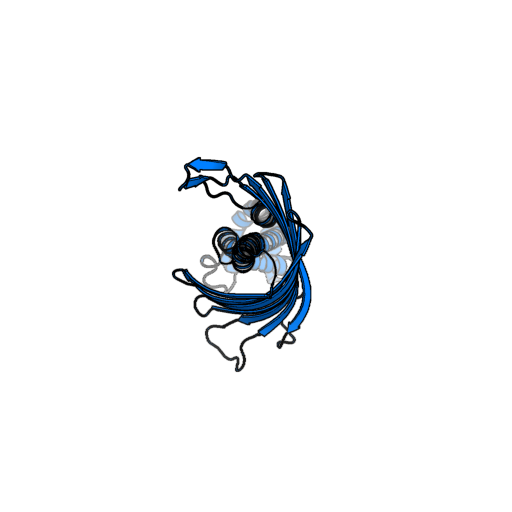.453 8.938 1.00 85.75 248 ILE A C 1
ATOM 1960 O O . ILE A 1 248 ? -12.083 -14.027 8.902 1.00 85.75 248 ILE A O 1
ATOM 1964 N N . ILE A 1 249 ? -10.468 -12.830 7.894 1.00 81.94 249 ILE A N 1
ATOM 1965 C CA . ILE A 1 249 ? -11.164 -12.590 6.639 1.00 81.94 249 ILE A CA 1
ATOM 1966 C C . ILE A 1 249 ? -10.312 -13.149 5.508 1.00 81.94 249 ILE A C 1
ATOM 1968 O O . ILE A 1 249 ? -9.113 -12.890 5.414 1.00 81.94 249 ILE A O 1
ATOM 1972 N N . ARG A 1 250 ? -10.939 -13.923 4.630 1.00 83.62 250 ARG A N 1
ATOM 1973 C CA . ARG A 1 250 ? -10.365 -14.304 3.347 1.00 83.62 250 ARG A CA 1
ATOM 1974 C C . ARG A 1 250 ? -10.890 -13.352 2.284 1.00 83.62 250 ARG A C 1
ATOM 1976 O O . ARG A 1 250 ? -12.097 -13.168 2.181 1.00 83.62 250 ARG A O 1
ATOM 1983 N N . HIS A 1 251 ? -9.980 -12.823 1.483 1.00 78.81 251 HIS A N 1
ATOM 1984 C CA . HIS A 1 251 ? -10.249 -11.953 0.350 1.00 78.81 251 HIS A CA 1
ATOM 1985 C C . HIS A 1 251 ? -9.962 -12.696 -0.951 1.00 78.81 251 HIS A C 1
ATOM 1987 O O . HIS A 1 251 ? -8.973 -13.433 -1.065 1.00 78.81 251 HIS A O 1
ATOM 1993 N N . ASN A 1 252 ? -10.813 -12.471 -1.938 1.00 78.50 252 ASN A N 1
ATOM 1994 C CA . ASN A 1 252 ? -10.627 -12.887 -3.312 1.00 78.50 252 ASN A CA 1
ATOM 1995 C C . ASN A 1 252 ? -10.616 -11.628 -4.175 1.00 78.50 252 ASN A C 1
ATOM 1997 O O . ASN A 1 252 ? -11.667 -11.091 -4.516 1.00 78.50 252 ASN A O 1
ATOM 2001 N N . GLN A 1 253 ? -9.414 -11.140 -4.475 1.00 72.94 253 GLN A N 1
ATOM 2002 C CA . GLN A 1 253 ? -9.227 -9.886 -5.190 1.00 72.94 253 GLN A CA 1
ATOM 2003 C C . GLN A 1 253 ? -8.931 -10.144 -6.656 1.00 72.94 253 GLN A C 1
ATOM 2005 O O . GLN A 1 253 ? -8.048 -10.933 -6.984 1.00 72.94 253 GLN A O 1
ATOM 2010 N N . SER A 1 254 ? -9.608 -9.423 -7.540 1.00 68.00 254 SER A N 1
ATOM 2011 C CA . SER A 1 254 ? -9.275 -9.364 -8.957 1.00 68.00 254 SER A CA 1
ATOM 2012 C C . SER A 1 254 ? -8.948 -7.940 -9.370 1.00 68.00 254 SER A C 1
ATOM 2014 O O . SER A 1 254 ? -9.736 -7.023 -9.154 1.00 68.00 254 SER A O 1
ATOM 2016 N N . PHE A 1 255 ? -7.798 -7.773 -10.010 1.00 67.62 255 PHE A N 1
ATOM 2017 C CA . PHE A 1 255 ? -7.361 -6.519 -10.604 1.00 67.62 255 PHE A CA 1
ATOM 2018 C C . PHE A 1 255 ? -7.407 -6.657 -12.115 1.00 67.62 255 PHE A C 1
ATOM 2020 O O . PHE A 1 255 ? -6.825 -7.591 -12.663 1.00 67.62 255 PHE A O 1
ATOM 2027 N N . THR A 1 256 ? -8.069 -5.721 -12.784 1.00 63.78 256 THR A N 1
ATOM 2028 C CA . THR A 1 256 ? -8.126 -5.658 -14.245 1.00 63.78 256 THR A CA 1
ATOM 2029 C C . THR A 1 256 ? -7.526 -4.342 -14.710 1.00 63.78 256 THR A C 1
ATOM 2031 O O . THR A 1 256 ? -8.000 -3.270 -14.331 1.00 63.78 256 THR A O 1
ATOM 2034 N N . ALA A 1 257 ? -6.473 -4.409 -15.524 1.00 60.44 257 ALA A N 1
ATOM 2035 C CA . ALA A 1 257 ? -5.892 -3.229 -16.152 1.00 60.44 257 ALA A CA 1
ATOM 2036 C C . ALA A 1 257 ? -6.701 -2.873 -17.406 1.00 60.44 257 ALA A C 1
ATOM 2038 O O . ALA A 1 257 ? -6.767 -3.653 -18.355 1.00 60.44 257 ALA A O 1
ATOM 2039 N N . ASN A 1 258 ? -7.294 -1.683 -17.432 1.00 58.06 258 ASN A N 1
ATOM 2040 C CA . ASN A 1 258 ? -7.977 -1.163 -18.610 1.00 58.06 258 ASN A CA 1
ATOM 2041 C C . ASN A 1 258 ? -6.938 -0.412 -19.452 1.00 58.06 258 ASN A C 1
ATOM 2043 O O . ASN A 1 258 ? -6.629 0.751 -19.191 1.00 58.06 258 ASN A O 1
ATOM 2047 N N . GLN A 1 259 ? -6.331 -1.097 -20.423 1.00 52.97 259 GLN A N 1
ATOM 2048 C CA . GLN A 1 259 ? -5.408 -0.447 -21.353 1.00 52.97 259 GLN A CA 1
ATOM 2049 C C . GLN A 1 259 ? -6.192 0.410 -22.352 1.00 52.97 259 GLN A C 1
ATOM 2051 O O . GLN A 1 259 ? -7.142 -0.056 -22.982 1.00 52.97 259 GLN A O 1
ATOM 2056 N N . SER A 1 260 ? -5.779 1.668 -22.503 1.00 45.03 260 SER A N 1
ATOM 2057 C CA . SER A 1 260 ? -6.215 2.515 -23.607 1.00 45.03 260 SER A CA 1
ATOM 2058 C C . SER A 1 260 ? -5.554 2.032 -24.894 1.00 45.03 260 SER A C 1
ATOM 2060 O O . SER A 1 260 ? -4.333 2.102 -24.981 1.00 45.03 260 SER A O 1
ATOM 2062 N N . GLU A 1 261 ? -6.389 1.609 -25.845 1.00 44.62 261 GLU A N 1
ATOM 2063 C CA . GLU A 1 261 ? -6.161 1.524 -27.295 1.00 44.62 261 GLU A CA 1
ATOM 2064 C C . GLU A 1 261 ? -4.923 0.734 -27.772 1.00 44.62 261 GLU A C 1
ATOM 2066 O O . GLU A 1 261 ? -3.800 0.968 -27.353 1.00 44.62 261 GLU A O 1
ATOM 2071 N N . ILE A 1 262 ? -5.133 -0.118 -28.786 1.00 39.97 262 ILE A N 1
ATOM 2072 C CA . ILE A 1 262 ? -4.135 -0.913 -29.539 1.00 39.97 262 ILE A CA 1
ATOM 2073 C C . ILE A 1 262 ? -4.041 -2.382 -29.055 1.00 39.97 262 ILE A C 1
ATOM 2075 O O . ILE A 1 262 ? -3.139 -2.801 -28.343 1.00 39.97 262 ILE A O 1
ATOM 2079 N N . PHE A 1 263 ? -5.001 -3.179 -29.545 1.00 39.81 263 PHE A N 1
ATOM 2080 C CA . PHE A 1 263 ? -4.979 -4.646 -29.685 1.00 39.81 263 PHE A CA 1
ATOM 2081 C C . PHE A 1 263 ? -4.717 -5.494 -28.425 1.00 39.81 263 PHE A C 1
ATOM 2083 O O . PHE A 1 263 ? -3.663 -6.104 -28.269 1.00 39.81 263 PHE A O 1
ATOM 2090 N N . THR A 1 264 ? -5.742 -5.694 -27.596 1.00 41.25 264 THR A N 1
ATOM 2091 C CA . THR A 1 264 ? -5.859 -6.911 -26.770 1.00 41.25 264 THR A CA 1
ATOM 2092 C C . THR A 1 264 ? -7.336 -7.255 -26.579 1.00 41.25 264 THR A C 1
ATOM 2094 O O . THR A 1 264 ? -8.116 -6.439 -26.106 1.00 41.25 264 THR A O 1
ATOM 2097 N N . VAL A 1 265 ? -7.745 -8.459 -26.997 1.00 48.97 265 VAL A N 1
ATOM 2098 C CA . VAL A 1 265 ? -9.148 -8.938 -26.937 1.00 48.97 265 VAL A CA 1
ATOM 2099 C C . VAL A 1 265 ? -9.584 -9.247 -25.491 1.00 48.97 265 VAL A C 1
ATOM 2101 O O . VAL A 1 265 ? -10.776 -9.342 -25.214 1.00 48.97 265 VAL A O 1
ATOM 2104 N N . TYR A 1 266 ? -8.629 -9.333 -24.557 1.00 52.31 266 TYR A N 1
ATOM 2105 C CA . TYR A 1 266 ? -8.866 -9.524 -23.128 1.00 52.31 266 TYR A CA 1
ATOM 2106 C C . TYR A 1 266 ? -7.934 -8.613 -22.315 1.00 52.31 266 TYR A C 1
ATOM 2108 O O . TYR A 1 266 ? -6.719 -8.683 -22.520 1.00 52.31 266 TYR A O 1
ATOM 2116 N N . PRO A 1 267 ? -8.459 -7.763 -21.412 1.00 55.34 267 PRO A N 1
ATOM 2117 C CA . PRO A 1 267 ? -7.622 -6.963 -20.528 1.00 55.34 267 PRO A CA 1
ATOM 2118 C C . PRO A 1 267 ? -6.823 -7.875 -19.575 1.00 55.34 267 PRO A C 1
ATOM 2120 O O . PRO A 1 267 ? -7.343 -8.912 -19.144 1.00 55.34 267 PRO A O 1
ATOM 2123 N N . PRO A 1 268 ? -5.569 -7.524 -19.229 1.00 58.03 268 PRO A N 1
ATOM 2124 C CA . PRO A 1 268 ? -4.787 -8.283 -18.260 1.00 58.03 268 PRO A CA 1
ATOM 2125 C C . PRO A 1 268 ? -5.504 -8.309 -16.909 1.00 58.03 268 PRO A C 1
ATOM 2127 O O . PRO A 1 268 ? -5.858 -7.255 -16.368 1.00 58.03 268 PRO A O 1
ATOM 2130 N N . THR A 1 269 ? -5.688 -9.508 -16.361 1.00 59.56 269 THR A N 1
ATOM 2131 C CA . THR A 1 269 ? -6.316 -9.731 -15.059 1.00 59.56 269 THR A CA 1
ATOM 2132 C C . THR A 1 269 ? -5.369 -10.513 -14.160 1.00 59.56 269 THR A C 1
ATOM 2134 O O . THR A 1 269 ? -4.857 -11.568 -14.545 1.00 59.56 269 THR A O 1
ATOM 2137 N N . ALA A 1 270 ? -5.175 -10.011 -12.945 1.00 60.72 270 ALA A N 1
ATOM 2138 C CA . ALA A 1 270 ? -4.474 -10.709 -11.878 1.00 60.72 270 ALA A CA 1
ATOM 2139 C C . ALA A 1 270 ? -5.452 -10.998 -10.738 1.00 60.72 270 ALA A C 1
ATOM 2141 O O . ALA A 1 270 ? -6.232 -10.127 -10.345 1.00 60.72 270 ALA A O 1
ATOM 2142 N N . ARG A 1 271 ? -5.424 -12.227 -10.223 1.00 62.06 271 ARG A N 1
ATOM 2143 C CA . ARG A 1 271 ? -6.228 -12.661 -9.080 1.00 62.06 271 ARG A CA 1
ATOM 2144 C C . ARG A 1 271 ? -5.327 -12.982 -7.900 1.00 62.06 271 ARG A C 1
ATOM 2146 O O . ARG A 1 271 ? -4.308 -13.646 -8.070 1.00 62.06 271 ARG A O 1
ATOM 2153 N N . TYR A 1 272 ? -5.732 -12.519 -6.725 1.00 62.97 272 TYR A N 1
ATOM 2154 C CA . TYR A 1 272 ? -4.999 -12.674 -5.477 1.00 62.97 272 TYR A CA 1
ATOM 2155 C C . TYR A 1 272 ? -5.906 -13.268 -4.409 1.00 62.97 272 TYR A C 1
ATOM 2157 O O . TYR A 1 272 ? -7.039 -12.818 -4.209 1.00 62.97 272 TYR A O 1
ATOM 2165 N N . HIS A 1 273 ? -5.368 -14.228 -3.663 1.00 65.31 273 HIS A N 1
ATOM 2166 C CA . HIS A 1 273 ? -5.969 -14.678 -2.417 1.00 65.31 273 HIS A CA 1
ATOM 2167 C C . HIS A 1 273 ? -5.223 -14.045 -1.242 1.00 65.31 273 HIS A C 1
ATOM 2169 O O . HIS A 1 273 ? -4.021 -14.232 -1.053 1.00 65.31 273 HIS A O 1
ATOM 2175 N N . LEU A 1 274 ? -5.934 -13.255 -0.440 1.00 69.25 274 LEU A N 1
ATOM 2176 C CA . LEU A 1 274 ? -5.357 -12.628 0.748 1.00 69.25 274 LEU A CA 1
ATOM 2177 C C . LEU A 1 274 ? -6.087 -13.121 1.988 1.00 69.25 274 LEU A C 1
ATOM 2179 O O . LEU A 1 274 ? -7.288 -13.385 1.964 1.00 69.25 274 LEU A O 1
ATOM 2183 N N . TYR A 1 275 ? -5.356 -13.199 3.089 1.00 70.06 275 TYR A N 1
ATOM 2184 C CA . TYR A 1 275 ? -5.927 -13.351 4.415 1.00 70.06 275 TYR A CA 1
ATOM 2185 C C . TYR A 1 275 ? -5.654 -12.078 5.192 1.00 70.06 275 TYR A C 1
ATOM 2187 O O . TYR A 1 275 ? -4.508 -11.647 5.304 1.00 70.06 275 TYR A O 1
ATOM 2195 N N . SER A 1 276 ? -6.693 -11.475 5.739 1.00 74.19 276 SER A N 1
ATOM 2196 C CA . SER A 1 276 ? -6.552 -10.410 6.715 1.00 74.19 276 SER A CA 1
ATOM 2197 C C . SER A 1 276 ? -7.115 -10.865 8.049 1.00 74.19 276 SER A C 1
ATOM 2199 O O . SER A 1 276 ? -7.858 -11.843 8.153 1.00 74.19 276 SER A O 1
ATOM 2201 N N . GLY A 1 277 ? -6.727 -10.168 9.098 1.00 73.19 277 GLY A N 1
ATOM 2202 C CA . GLY A 1 277 ? -7.413 -10.291 10.361 1.00 73.19 277 GLY A CA 1
ATOM 2203 C C . GLY A 1 277 ? -7.245 -9.037 11.179 1.00 73.19 277 GLY A C 1
ATOM 2204 O O . GLY A 1 277 ? -6.315 -8.248 10.985 1.00 73.19 277 GLY A O 1
ATOM 2205 N N . ASN A 1 278 ? -8.173 -8.850 12.101 1.00 77.56 278 ASN A N 1
ATOM 2206 C CA . ASN A 1 278 ? -8.171 -7.708 12.983 1.00 77.56 278 ASN A CA 1
ATOM 2207 C C . ASN A 1 278 ? -8.402 -8.124 14.430 1.00 77.56 278 ASN A C 1
ATOM 2209 O O . ASN A 1 278 ? -9.039 -9.130 14.744 1.00 77.56 278 ASN A O 1
ATOM 2213 N N . VAL A 1 279 ? -7.893 -7.282 15.317 1.00 82.56 279 VAL A N 1
ATOM 2214 C CA . VAL A 1 279 ? -8.158 -7.315 16.746 1.00 82.56 279 VAL A CA 1
ATOM 2215 C C . VAL A 1 279 ? -8.520 -5.895 17.149 1.00 82.56 279 VAL A C 1
ATOM 2217 O O . VAL A 1 279 ? -7.686 -4.994 17.100 1.00 82.56 279 VAL A O 1
ATOM 2220 N N . THR A 1 280 ? -9.776 -5.686 17.522 1.00 81.94 280 THR A N 1
ATOM 2221 C CA . THR A 1 280 ? -10.307 -4.399 17.970 1.00 81.94 280 THR A CA 1
ATOM 2222 C C . THR A 1 280 ? -10.594 -4.474 19.457 1.00 81.94 280 THR A C 1
ATOM 2224 O O . THR A 1 280 ? -11.411 -5.276 19.898 1.00 81.94 280 THR A O 1
ATOM 2227 N N . PHE A 1 281 ? -9.939 -3.619 20.228 1.00 84.38 281 PHE A N 1
ATOM 2228 C CA . PHE A 1 281 ? -10.190 -3.417 21.643 1.00 84.38 281 PHE A CA 1
ATOM 2229 C C . PHE A 1 281 ? -10.880 -2.070 21.855 1.00 84.38 281 PHE A C 1
ATOM 2231 O O . PHE A 1 281 ? -10.470 -1.057 21.289 1.00 84.38 281 PHE A O 1
ATOM 2238 N N . LYS A 1 282 ? -11.904 -2.040 22.704 1.00 87.31 282 LYS A N 1
ATOM 2239 C CA . LYS A 1 282 ? -12.603 -0.817 23.093 1.00 87.31 282 LYS A CA 1
ATOM 2240 C C . LYS A 1 282 ? -12.799 -0.780 24.598 1.00 87.31 282 LYS A C 1
ATOM 2242 O O . LYS A 1 282 ? -13.175 -1.784 25.191 1.00 87.31 282 LYS A O 1
ATOM 2247 N N . ALA A 1 283 ? -12.579 0.379 25.198 1.00 86.25 283 ALA A N 1
ATOM 2248 C CA . ALA A 1 283 ? -12.873 0.645 26.595 1.00 86.25 283 ALA A CA 1
ATOM 2249 C C . ALA A 1 283 ? -13.663 1.948 26.698 1.00 86.25 283 ALA A C 1
ATOM 2251 O O . ALA A 1 283 ? -13.175 2.991 26.278 1.00 86.25 283 ALA A O 1
ATOM 2252 N N . ASP A 1 284 ? -14.855 1.888 27.275 1.00 87.94 284 ASP A N 1
ATOM 2253 C CA . ASP A 1 284 ? -15.788 3.006 27.380 1.00 87.94 284 ASP A CA 1
ATOM 2254 C C . ASP A 1 284 ? -16.223 3.210 28.835 1.00 87.94 284 ASP A C 1
ATOM 2256 O O . ASP A 1 284 ? -16.321 2.250 29.601 1.00 87.94 284 ASP A O 1
ATOM 2260 N N . TYR A 1 285 ? -16.552 4.446 29.207 1.00 85.50 285 TYR A N 1
ATOM 2261 C CA . TYR A 1 285 ? -17.142 4.778 30.504 1.00 85.50 285 TYR A CA 1
ATOM 2262 C C . TYR A 1 285 ? -18.441 5.557 30.311 1.00 85.50 285 TYR A C 1
ATOM 2264 O O . TYR A 1 285 ? -18.427 6.666 29.793 1.00 85.50 285 TYR A O 1
ATOM 2272 N N . ALA A 1 286 ? -19.574 4.994 30.726 1.00 86.56 286 ALA A N 1
ATOM 2273 C CA . ALA A 1 286 ? -20.878 5.637 30.611 1.00 86.56 286 ALA A CA 1
ATOM 2274 C C . ALA A 1 286 ? -21.091 6.649 31.749 1.00 86.56 286 ALA A C 1
ATOM 2276 O O . ALA A 1 286 ? -21.549 6.300 32.837 1.00 86.56 286 ALA A O 1
ATOM 2277 N N . TYR A 1 287 ? -20.785 7.920 31.493 1.00 82.75 287 TYR A N 1
ATOM 2278 C CA . TYR A 1 287 ? -21.067 9.014 32.413 1.00 82.75 287 TYR A CA 1
ATOM 2279 C C . TYR A 1 287 ? -22.465 9.582 32.160 1.00 82.75 287 TYR A C 1
ATOM 2281 O O . TYR A 1 287 ? -22.737 10.192 31.126 1.00 82.75 287 TYR A O 1
ATOM 2289 N N . GLN A 1 288 ? -23.377 9.393 33.107 1.00 84.56 288 GLN A N 1
ATOM 2290 C CA . GLN A 1 288 ? -24.721 9.948 33.003 1.00 84.56 288 GLN A CA 1
ATOM 2291 C C . GLN A 1 288 ? -24.722 11.393 33.513 1.00 84.56 288 GLN A C 1
ATOM 2293 O O . GLN A 1 288 ? -24.573 11.629 34.709 1.00 84.56 288 GLN A O 1
ATOM 2298 N N . THR A 1 289 ? -24.848 12.361 32.602 1.00 76.88 289 THR A N 1
ATOM 2299 C CA . THR A 1 289 ? -24.840 13.792 32.950 1.00 76.88 289 THR A CA 1
ATOM 2300 C C . THR A 1 289 ? -26.205 14.240 33.464 1.00 76.88 289 THR A C 1
ATOM 2302 O O . THR A 1 289 ? -26.284 15.033 34.396 1.00 76.88 289 THR A O 1
ATOM 2305 N N . THR A 1 290 ? -27.288 13.707 32.893 1.00 81.25 290 THR A N 1
ATOM 2306 C CA . THR A 1 290 ? -28.667 13.883 33.375 1.00 81.25 290 THR A CA 1
ATOM 2307 C C . THR A 1 290 ? -29.479 12.607 33.134 1.00 81.25 290 THR A C 1
ATOM 2309 O O . THR A 1 290 ? -29.011 11.669 32.490 1.00 81.25 290 THR A O 1
ATOM 2312 N N . ALA A 1 291 ? -30.734 12.560 33.591 1.00 75.50 291 ALA A N 1
ATOM 2313 C CA . ALA A 1 291 ? -31.627 11.437 33.290 1.00 75.50 291 ALA A CA 1
ATOM 2314 C C . ALA A 1 291 ? -31.832 11.206 31.774 1.00 75.50 291 ALA A C 1
ATOM 2316 O O . ALA A 1 291 ? -32.081 10.075 31.367 1.00 75.50 291 ALA A O 1
ATOM 2317 N N . ALA A 1 292 ? -31.684 12.247 30.944 1.00 74.94 292 ALA A N 1
ATOM 2318 C CA . ALA A 1 292 ? -31.911 12.197 29.497 1.00 74.94 292 ALA A CA 1
ATOM 2319 C C . ALA A 1 292 ? -30.626 12.238 28.649 1.00 74.94 292 ALA A C 1
ATOM 2321 O O . ALA A 1 292 ? -30.685 12.006 27.443 1.00 74.94 292 ALA A O 1
ATOM 2322 N N . LEU A 1 293 ? -29.471 12.539 29.250 1.00 75.69 293 LEU A N 1
ATOM 2323 C CA . LEU A 1 293 ? -28.206 12.706 28.538 1.00 75.69 293 LEU A CA 1
ATOM 2324 C C . LEU A 1 293 ? -27.119 11.848 29.183 1.00 75.69 293 LEU A C 1
ATOM 2326 O O . LEU A 1 293 ? -26.871 11.926 30.388 1.00 75.69 293 LEU A O 1
ATOM 2330 N N . SER A 1 294 ? -26.440 11.057 28.360 1.00 76.19 294 SER A N 1
ATOM 2331 C CA . SER A 1 294 ? -25.235 10.335 28.746 1.00 76.19 294 SER A CA 1
ATOM 2332 C C . SER A 1 294 ? -24.076 10.719 27.832 1.00 76.19 294 SER A C 1
ATOM 2334 O O . SER A 1 294 ? -24.220 10.857 26.618 1.00 76.19 294 SER A O 1
ATOM 2336 N N . LEU A 1 295 ? -22.912 10.908 28.442 1.00 79.69 295 LEU A N 1
ATOM 2337 C CA . LEU A 1 295 ? -21.635 11.076 27.776 1.00 79.69 295 LEU A CA 1
ATOM 2338 C C . LEU A 1 295 ? -20.861 9.773 27.952 1.00 79.69 295 LEU A C 1
ATOM 2340 O O . LEU A 1 295 ? -20.682 9.306 29.071 1.00 79.69 295 LEU A O 1
ATOM 2344 N N . THR A 1 296 ? -20.394 9.185 26.858 1.00 79.50 296 THR A N 1
ATOM 2345 C CA . THR A 1 296 ? -19.629 7.934 26.919 1.00 79.50 296 THR A CA 1
ATOM 2346 C C . THR A 1 296 ? -18.237 8.159 26.336 1.00 79.50 296 THR A C 1
ATOM 2348 O O . THR A 1 296 ? -18.031 7.857 25.159 1.00 79.50 296 THR A O 1
ATOM 2351 N N . PRO A 1 297 ? -17.291 8.761 27.088 1.00 80.31 297 PRO A N 1
ATOM 2352 C CA . PRO A 1 297 ? -15.897 8.787 26.666 1.00 80.31 297 PRO A CA 1
ATOM 2353 C C . PRO A 1 297 ? -15.379 7.358 26.496 1.00 80.31 297 PRO A C 1
ATOM 2355 O O . PRO A 1 297 ? -15.682 6.474 27.301 1.00 80.31 297 PRO A O 1
ATOM 2358 N N . GLY A 1 298 ? -14.589 7.151 25.448 1.00 78.12 298 GLY A N 1
ATOM 2359 C CA . GLY A 1 298 ? -14.081 5.838 25.097 1.00 78.12 298 GLY A CA 1
ATOM 2360 C C . GLY A 1 298 ? -12.734 5.894 24.397 1.00 78.12 298 GLY A C 1
ATOM 2361 O O . GLY A 1 298 ? -12.397 6.875 23.735 1.00 78.12 298 GLY A O 1
ATOM 2362 N N . LEU A 1 299 ? -11.976 4.815 24.551 1.00 82.25 299 LEU A N 1
ATOM 2363 C CA . LEU A 1 299 ? -10.725 4.535 23.867 1.00 82.25 299 LEU A CA 1
ATOM 2364 C C . LEU A 1 299 ? -10.943 3.320 22.969 1.00 82.25 299 LEU A C 1
ATOM 2366 O O . LEU A 1 299 ? -11.458 2.299 23.416 1.00 82.25 299 LEU A O 1
ATOM 2370 N N . THR A 1 300 ? -10.529 3.413 21.709 1.00 79.62 300 THR A N 1
ATOM 2371 C CA . THR A 1 300 ? -10.503 2.266 20.793 1.00 79.62 300 THR A CA 1
ATOM 2372 C C . THR A 1 300 ? -9.085 2.078 20.278 1.00 79.62 300 THR A C 1
ATOM 2374 O O . THR A 1 300 ? -8.447 3.036 19.848 1.00 79.62 300 THR A O 1
ATOM 2377 N N . TYR A 1 301 ? -8.609 0.839 20.305 1.00 80.31 301 TYR A N 1
ATOM 2378 C CA . TYR A 1 301 ? -7.383 0.406 19.657 1.00 80.31 301 TYR A CA 1
ATOM 2379 C C . TYR A 1 301 ? -7.714 -0.707 18.667 1.00 80.31 301 TYR A C 1
ATOM 2381 O O . TYR A 1 301 ? -8.440 -1.637 19.006 1.00 80.31 301 TYR A O 1
ATOM 2389 N N . GLN A 1 302 ? -7.176 -0.634 17.454 1.00 76.44 302 GLN A N 1
ATOM 2390 C CA . GLN A 1 302 ? -7.340 -1.684 16.458 1.00 76.44 302 GLN A CA 1
ATOM 2391 C C . GLN A 1 302 ? -5.985 -2.050 15.872 1.00 76.44 302 GLN A C 1
ATOM 2393 O O . GLN A 1 302 ? -5.233 -1.189 15.418 1.00 76.44 302 GLN A O 1
ATOM 2398 N N . TYR A 1 303 ? -5.708 -3.346 15.863 1.00 76.00 303 TYR A N 1
ATOM 2399 C CA . TYR A 1 303 ? -4.602 -3.947 15.146 1.00 76.00 303 TYR A CA 1
ATOM 2400 C C . TYR A 1 303 ? -5.153 -4.701 13.939 1.00 76.00 303 TYR A C 1
ATOM 2402 O O . TYR A 1 303 ? -6.098 -5.473 14.080 1.00 76.00 303 TYR A O 1
ATOM 2410 N N . ASN A 1 304 ? -4.558 -4.480 12.771 1.00 71.12 304 ASN A N 1
ATOM 2411 C CA . ASN A 1 304 ? -4.906 -5.160 11.528 1.00 71.12 304 ASN A CA 1
ATOM 2412 C C . ASN A 1 304 ? -3.649 -5.816 10.964 1.00 71.12 304 ASN A C 1
ATOM 2414 O O . ASN A 1 304 ? -2.583 -5.196 10.962 1.00 71.12 304 ASN A O 1
ATOM 2418 N N . TYR A 1 305 ? -3.786 -7.030 10.445 1.00 65.44 305 TYR A N 1
ATOM 2419 C CA . TYR A 1 305 ? -2.752 -7.690 9.663 1.00 65.44 305 TYR A CA 1
ATOM 2420 C C . TYR A 1 305 ? -3.320 -8.141 8.320 1.00 65.44 305 TYR A C 1
ATOM 2422 O O . TYR A 1 305 ? -4.514 -8.408 8.179 1.00 65.44 305 TYR A O 1
ATOM 2430 N N . THR A 1 306 ? -2.449 -8.235 7.323 1.00 64.56 306 THR A N 1
ATOM 2431 C CA . THR A 1 306 ? -2.790 -8.746 5.997 1.00 64.56 306 THR A CA 1
ATOM 2432 C C . THR A 1 306 ? -1.621 -9.576 5.495 1.00 64.56 306 THR A C 1
ATOM 2434 O O . THR A 1 306 ? -0.471 -9.153 5.585 1.00 64.56 306 THR A O 1
ATOM 2437 N N . GLN A 1 307 ? -1.913 -10.767 4.992 1.00 59.12 307 GLN A N 1
ATOM 2438 C CA . GLN A 1 307 ? -0.952 -11.710 4.450 1.00 59.12 307 GLN A CA 1
ATOM 2439 C C . GLN A 1 307 ? -1.432 -12.150 3.067 1.00 59.12 307 GLN A C 1
ATOM 2441 O O . GLN A 1 307 ? -2.539 -12.670 2.922 1.00 59.12 307 GLN A O 1
ATOM 2446 N N . GLY A 1 308 ? -0.605 -11.929 2.046 1.00 56.34 308 GLY A N 1
ATOM 2447 C CA . GLY A 1 308 ? -0.907 -12.350 0.680 1.00 56.34 308 GLY A CA 1
ATOM 2448 C C . GLY A 1 308 ? -0.357 -13.733 0.374 1.00 56.34 308 GLY A C 1
ATOM 2449 O O . GLY A 1 308 ? 0.753 -14.067 0.795 1.00 56.34 308 GLY A O 1
ATOM 2450 N N . LYS A 1 309 ? -1.130 -14.546 -0.351 1.00 51.31 309 LYS A N 1
ATOM 2451 C CA . LYS A 1 309 ? -0.654 -15.832 -0.849 1.00 51.31 309 LYS A CA 1
ATOM 2452 C C . LYS A 1 309 ? -1.308 -16.145 -2.193 1.00 51.31 309 LYS A C 1
ATOM 2454 O O . LYS A 1 309 ? -2.516 -16.300 -2.265 1.00 51.31 309 LYS A O 1
ATOM 2459 N N . GLU A 1 310 ? -0.458 -16.289 -3.204 1.00 53.38 310 GLU A N 1
ATOM 2460 C CA . GLU A 1 310 ? -0.768 -16.742 -4.567 1.00 53.38 310 GLU A CA 1
ATOM 2461 C C . GLU A 1 310 ? -1.346 -15.679 -5.509 1.00 53.38 310 GLU A C 1
ATOM 2463 O O . GLU A 1 310 ? -2.246 -14.907 -5.172 1.00 53.38 310 GLU A O 1
ATOM 2468 N N . VAL A 1 311 ? -0.756 -15.659 -6.707 1.00 57.31 311 VAL A N 1
ATOM 2469 C CA . VAL A 1 311 ? -1.096 -14.790 -7.830 1.00 57.31 311 VAL A CA 1
ATOM 2470 C C . VAL A 1 311 ? -1.410 -15.700 -9.008 1.00 57.31 311 VAL A C 1
ATOM 2472 O O . VAL A 1 311 ? -0.539 -16.438 -9.466 1.00 57.31 311 VAL A O 1
ATOM 2475 N N . GLU A 1 312 ? -2.638 -15.641 -9.506 1.00 57.75 312 GLU A N 1
ATOM 2476 C CA . GLU A 1 312 ? -3.002 -16.248 -10.784 1.00 57.75 312 GLU A CA 1
ATOM 2477 C C . GLU A 1 312 ? -3.146 -15.141 -11.824 1.00 57.75 312 GLU A C 1
ATOM 2479 O O . GLU A 1 312 ? -3.900 -14.182 -11.636 1.00 57.75 312 GLU A O 1
ATOM 2484 N N . THR A 1 313 ? -2.414 -15.258 -12.929 1.00 58.09 313 THR A N 1
ATOM 2485 C CA . THR A 1 313 ? -2.423 -14.266 -14.006 1.00 58.09 313 THR A CA 1
ATOM 2486 C C . THR A 1 313 ? -2.917 -14.926 -15.286 1.00 58.09 313 THR A C 1
ATOM 2488 O O . THR A 1 313 ? -2.571 -16.064 -15.599 1.00 58.09 313 THR A O 1
ATOM 2491 N N . ASN A 1 314 ? -3.734 -14.212 -16.060 1.00 51.53 314 ASN A N 1
ATOM 2492 C CA . ASN A 1 314 ? -4.157 -14.668 -17.389 1.00 51.53 314 ASN A CA 1
ATOM 2493 C C . ASN A 1 314 ? -3.151 -14.289 -18.497 1.00 51.53 314 ASN A C 1
ATOM 2495 O O . ASN A 1 314 ? -3.446 -14.456 -19.680 1.00 51.53 314 ASN A O 1
ATOM 2499 N N . TYR A 1 315 ? -1.966 -13.787 -18.125 1.00 51.25 315 TYR A N 1
ATOM 2500 C CA . TYR A 1 315 ? -0.931 -13.321 -19.043 1.00 51.25 315 TYR A CA 1
ATOM 2501 C C . TYR A 1 315 ? 0.440 -13.899 -18.657 1.00 51.25 315 TYR A C 1
ATOM 2503 O O . TYR A 1 315 ? 1.071 -13.458 -17.699 1.00 51.25 315 TYR A O 1
ATOM 2511 N N . LEU A 1 316 ? 0.916 -14.869 -19.446 1.00 42.81 316 LEU A N 1
ATOM 2512 C CA . LEU A 1 316 ? 2.151 -15.646 -19.224 1.00 42.81 316 LEU A CA 1
ATOM 2513 C C . LEU A 1 316 ? 3.459 -14.825 -19.255 1.00 42.81 316 LEU A C 1
ATOM 2515 O O . LEU A 1 316 ? 4.515 -15.364 -18.943 1.00 42.81 316 LEU A O 1
ATOM 2519 N N . GLY A 1 317 ? 3.407 -13.546 -19.641 1.00 40.78 317 GLY A N 1
ATOM 2520 C CA . GLY A 1 317 ? 4.565 -12.641 -19.690 1.00 40.78 317 GLY A CA 1
ATOM 2521 C C . GLY A 1 317 ? 4.509 -11.470 -18.707 1.00 40.78 317 GLY A C 1
ATOM 2522 O O . GLY A 1 317 ? 5.347 -10.578 -18.797 1.00 40.78 317 GLY A O 1
ATOM 2523 N N . ALA A 1 318 ? 3.511 -11.421 -17.821 1.00 40.25 318 ALA A N 1
ATOM 2524 C CA . ALA A 1 318 ? 3.398 -10.362 -16.829 1.00 40.25 318 ALA A CA 1
ATOM 2525 C C . ALA A 1 318 ? 4.046 -10.841 -15.531 1.00 40.25 318 ALA A C 1
ATOM 2527 O O . ALA A 1 318 ? 3.486 -11.658 -14.800 1.00 40.25 318 ALA A O 1
ATOM 2528 N N . ASP A 1 319 ? 5.256 -10.349 -15.288 1.00 35.25 319 ASP A N 1
ATOM 2529 C CA . ASP A 1 319 ? 5.986 -10.594 -14.055 1.00 35.25 319 ASP A CA 1
ATOM 2530 C C . ASP A 1 319 ? 5.354 -9.756 -12.932 1.00 35.25 319 ASP A C 1
ATOM 2532 O O . ASP A 1 319 ? 5.679 -8.589 -12.729 1.00 35.25 319 ASP A O 1
ATOM 2536 N N . PHE A 1 320 ? 4.367 -10.343 -12.254 1.00 39.59 320 PHE A N 1
ATOM 2537 C CA . PHE A 1 320 ? 3.787 -9.810 -11.016 1.00 39.59 320 PHE A CA 1
ATOM 2538 C C . PHE A 1 320 ? 4.528 -10.339 -9.774 1.00 39.59 320 PHE A C 1
ATOM 2540 O O . PHE A 1 320 ? 4.039 -10.202 -8.654 1.00 39.59 320 PHE A O 1
ATOM 2547 N N . THR A 1 321 ? 5.694 -10.967 -9.968 1.00 28.98 321 THR A N 1
ATOM 2548 C CA . THR A 1 321 ? 6.531 -11.543 -8.916 1.00 28.98 321 THR A CA 1
ATOM 2549 C C . THR A 1 321 ? 7.799 -10.726 -8.705 1.00 28.98 321 THR A C 1
ATOM 2551 O O . THR A 1 321 ? 8.870 -11.074 -9.182 1.00 28.98 321 THR A O 1
ATOM 2554 N N . SER A 1 322 ? 7.701 -9.660 -7.915 1.00 23.59 322 SER A N 1
ATOM 2555 C CA . SER A 1 322 ? 8.841 -9.145 -7.146 1.00 23.59 322 SER A CA 1
ATOM 2556 C C . SER A 1 322 ? 8.318 -8.300 -5.969 1.00 23.59 322 SER A C 1
ATOM 2558 O O . SER A 1 322 ? 7.285 -7.661 -6.161 1.00 23.59 322 SER A O 1
ATOM 2560 N N . PRO A 1 323 ? 8.951 -8.362 -4.777 1.00 35.38 323 PRO A N 1
ATOM 2561 C CA . PRO A 1 323 ? 8.339 -8.173 -3.451 1.00 35.38 323 PRO A CA 1
ATOM 2562 C C . PRO A 1 323 ? 7.598 -6.864 -3.188 1.00 35.38 323 PRO A C 1
ATOM 2564 O O . PRO A 1 323 ? 8.068 -5.807 -3.664 1.00 35.38 323 PRO A O 1
#

Sequence (323 aa):
MGLLISSNAQANYNLAKSSLDEIHRDAQIELNKAIESGKKARPNLAKLTPFLPYILNGVKDFNSLSQQEQFSLLGNRLLMISNSSDPRLQGFKSLFQSQKVDIGETAKDLIISSTHYKLFEKLRKFEENNMSYLSDIQHGPNLIASQYAELQFNLHMLNKMNKFQSGAYADLVNTSLYEKEVNVKMPYLVVGYQYQIGNNMKLGTFANFAVDSISRNSKYSKDDEAIGIGFNASYKWGASTIALLTNIIRHNQSFTANQSEIFTVYPPTARYHLYSGNVTFKADYAYQTTAALSLTPGLTYQYNYTQGKEVETNYLGADFTSP

Radius of gyration: 32.46 Å; Cα contacts (8 Å, |Δi|>4): 522; chains: 1; bounding box: 82×39×81 Å

pLDDT: mean 70.19, std 16.44, range [23.44, 92.81]